Protein AF-A0ABC9Z2P6-F1 (afdb_monomer_lite)

Secondary structure (DSSP, 8-state):
--EEEEETTEEEEE-SS-------TTPPP-----S---------EE-TT-PEEP---------PPPP-----PPPP-EE------EEETTEEEEEEEEETTEEE-S-SEEEE-TTS-EEEEEEETTEEEEEEEEE----TTTTSS----SEEEEEEEEEEESS-B-S-EEEEEEES--TT-EEEE--BTTEEEEEEE-SSEEEEEEEE-HHHHHHHHHHTSSS-GGGGGTS-SSTT----S-EEEEETTTEEEEE-PPBPTT-EEEEEEEEEEEESS-SS-TT--HHHHHH---HHHHHHHHS--TT------

Sequence (313 aa):
MPFVFETFDRVVVVTDRFTAVGVQRGAICTVIDRHSSCELELDYSDDETGATIVTFSAAPDELGHVNPDMAHAGESGELSSRPADIVTPVGTVVLSTRLGMEVVAGSTSARTMPSGAVLHHWDHPSATVDVVTGQVRNNLYINREPLTVTALWAAIWQIRARSRVPELELRAELTDIPTDAHRSPDCGEHLEALTIDTTTTILSMGGPDLELLSAQAETGRHLPLRWAQHLPRSWADNATQYSVTSCYPAQLTWRLPDLEPGEAIELCVAIAWRPQPAPQDPNNIDAWLAVDLPIGDALEQLLPSAGSAPHRA

Organism: NCBI:txid37332

Foldseek 3Di:
DWDWDDDPPDIWTQDPDPWTPDDAPPDDDDDDDDDDPDDWDFDFDQDPVRGTTTDTDDDDDDDDDDDPDDDPQDDKDWDPWAFPWDQDPFAIWGKWKDQDPDIDGIAPTWMQDSLRWIWGWHDDPFKIKIKIKDWAFAPPPVVPDDLLWPTKMKIKIKMATQAKGAFIKIKIFGPPGDPQWDKDFDDDVQKTKIWIDHQWKIKMKIWGFLLVVLVVLCVCPAFPVVQVVQGDNDPVCVDHPWGFDADPPGMTMTGGGMDHRGTIHMIMMMMIMHTPPDPPDNPRCSNVVRRPHDPVSVCCSRPPDPPPDDPDD

pLDDT: mean 75.64, std 24.85, range [27.05, 98.38]

Structure (mmCIF, N/CA/C/O backbone):
data_AF-A0ABC9Z2P6-F1
#
_entry.id   AF-A0ABC9Z2P6-F1
#
loop_
_atom_site.group_PDB
_atom_site.id
_atom_site.type_symbol
_atom_site.label_atom_id
_atom_site.label_alt_id
_atom_site.label_comp_id
_atom_site.label_asym_id
_atom_site.label_entity_id
_atom_site.label_seq_id
_atom_site.pdbx_PDB_ins_code
_atom_site.Cartn_x
_atom_site.Cartn_y
_atom_site.Cartn_z
_atom_site.occupancy
_atom_site.B_iso_or_equiv
_atom_site.auth_seq_id
_atom_site.auth_comp_id
_atom_site.auth_asym_id
_atom_site.auth_atom_id
_atom_site.pdbx_PDB_model_num
ATOM 1 N N . MET A 1 1 ? -22.530 28.008 -1.826 1.00 32.78 1 MET A N 1
ATOM 2 C CA . MET A 1 1 ? -22.085 27.877 -0.403 1.00 32.78 1 MET A CA 1
ATOM 3 C C . MET A 1 1 ? -20.739 28.581 -0.341 1.00 32.78 1 MET A C 1
ATOM 5 O O . MET A 1 1 ? -19.910 28.211 -1.160 1.00 32.78 1 MET A O 1
ATOM 9 N N . PRO A 1 2 ? -20.519 29.612 0.496 1.00 32.78 2 PRO A N 1
ATOM 10 C CA . PRO A 1 2 ? -19.272 30.368 0.428 1.00 32.78 2 PRO A CA 1
ATOM 11 C C . PRO A 1 2 ? -18.088 29.492 0.843 1.00 32.78 2 PRO A C 1
ATOM 13 O O . PRO A 1 2 ? -18.162 28.775 1.842 1.00 32.78 2 PRO A O 1
ATOM 16 N N . PHE A 1 3 ? -17.012 29.565 0.065 1.00 33.72 3 PHE A N 1
ATOM 17 C CA . PHE A 1 3 ? -15.742 28.919 0.377 1.00 33.72 3 PHE A CA 1
ATOM 18 C C . PHE A 1 3 ? -14.912 29.881 1.225 1.00 33.72 3 PHE A C 1
ATOM 20 O O . PHE A 1 3 ? -14.832 31.077 0.925 1.00 33.72 3 PHE A O 1
ATOM 27 N N . VAL A 1 4 ? -14.325 29.362 2.301 1.00 30.30 4 VAL A N 1
ATOM 28 C CA . VAL A 1 4 ? -13.438 30.120 3.184 1.00 30.30 4 VAL A CA 1
ATOM 29 C C . VAL A 1 4 ? -12.034 29.570 3.009 1.00 30.30 4 VAL A C 1
ATOM 31 O O . VAL A 1 4 ? -11.820 28.371 3.173 1.00 30.30 4 VAL A O 1
ATOM 34 N N . PHE A 1 5 ? -11.095 30.452 2.680 1.00 33.47 5 PHE A N 1
ATOM 35 C CA . PHE A 1 5 ? -9.673 30.133 2.648 1.00 33.47 5 PHE A CA 1
ATOM 36 C C . PHE A 1 5 ? -8.989 30.814 3.831 1.00 33.47 5 PHE A C 1
ATOM 38 O O . PHE A 1 5 ? -9.168 32.016 4.047 1.00 33.47 5 PHE A O 1
ATOM 45 N N . GLU A 1 6 ? -8.185 30.054 4.568 1.00 29.05 6 GLU A N 1
ATOM 46 C CA . GLU A 1 6 ? -7.214 30.596 5.514 1.00 29.05 6 GLU A CA 1
ATOM 47 C C . GLU A 1 6 ? -5.826 30.520 4.883 1.00 29.05 6 GLU A C 1
ATOM 49 O O . GLU A 1 6 ? -5.370 29.460 4.459 1.00 29.05 6 GLU A O 1
ATOM 54 N N . THR A 1 7 ? -5.154 31.664 4.811 1.00 38.72 7 THR A N 1
ATOM 55 C CA . THR A 1 7 ? -3.698 31.713 4.647 1.00 38.72 7 THR A CA 1
ATOM 56 C C . THR A 1 7 ? -3.090 32.286 5.918 1.00 38.72 7 THR A C 1
ATOM 58 O O . THR A 1 7 ? -3.809 32.862 6.735 1.00 38.72 7 THR A O 1
ATOM 61 N N . PHE A 1 8 ? -1.773 32.127 6.079 1.00 33.19 8 PHE A N 1
ATOM 62 C CA . PHE A 1 8 ? -0.999 32.354 7.309 1.00 33.19 8 PHE A CA 1
ATOM 63 C C . PHE A 1 8 ? -1.130 33.729 7.996 1.00 33.19 8 PHE A C 1
ATOM 65 O O . PHE A 1 8 ? -0.483 33.919 9.014 1.00 33.19 8 PHE A O 1
ATOM 72 N N . ASP A 1 9 ? -1.980 34.650 7.524 1.00 30.69 9 ASP A N 1
ATOM 73 C CA . ASP A 1 9 ? -2.371 35.821 8.317 1.00 30.69 9 ASP A CA 1
ATOM 74 C C . ASP A 1 9 ? -3.784 36.407 8.072 1.00 30.69 9 ASP A C 1
ATOM 76 O O . ASP A 1 9 ? -4.126 37.363 8.768 1.00 30.69 9 ASP A O 1
ATOM 80 N N . ARG A 1 10 ? -4.650 35.899 7.164 1.00 35.62 10 ARG A N 1
ATOM 81 C CA . ARG A 1 10 ? -6.047 36.401 6.995 1.00 35.62 10 ARG A CA 1
ATOM 82 C C . ARG A 1 10 ? -7.038 35.410 6.358 1.00 35.62 10 ARG A C 1
ATOM 84 O O . ARG A 1 10 ? -6.657 34.508 5.616 1.00 35.62 10 ARG A O 1
ATOM 91 N N . VAL A 1 11 ? -8.329 35.678 6.609 1.00 32.00 11 VAL A N 1
ATOM 92 C CA . VAL A 1 11 ? -9.514 34.985 6.066 1.00 32.00 11 VAL A CA 1
ATOM 93 C C . VAL A 1 11 ? -9.988 35.661 4.775 1.00 32.00 11 VAL A C 1
ATOM 95 O O . VAL A 1 11 ? -10.296 36.854 4.786 1.00 32.00 11 VAL A O 1
ATOM 98 N N . VAL A 1 12 ? -10.107 34.901 3.684 1.00 38.69 12 VAL A N 1
ATOM 99 C CA . VAL A 1 12 ? -10.749 35.353 2.436 1.00 38.69 12 VAL A CA 1
ATOM 100 C C . VAL A 1 12 ? -12.077 34.621 2.264 1.00 38.69 12 VAL A C 1
ATOM 102 O O . VAL A 1 12 ? -12.130 33.392 2.322 1.00 38.69 12 VAL A O 1
ATOM 105 N N . VAL A 1 13 ? -13.154 35.381 2.046 1.00 31.16 13 VAL A N 1
ATOM 106 C CA . VAL A 1 13 ? -14.503 34.850 1.811 1.00 31.16 13 VAL A CA 1
ATOM 107 C C . VAL A 1 13 ? -14.869 35.067 0.348 1.00 31.16 13 VAL A C 1
ATOM 109 O O . VAL A 1 13 ? -14.976 36.208 -0.099 1.00 31.16 13 VAL A O 1
ATOM 112 N N . VAL A 1 14 ? -15.089 33.979 -0.389 1.00 39.06 14 VAL A N 1
ATOM 113 C CA . VAL A 1 14 ? -15.570 34.028 -1.777 1.00 39.06 14 VAL A CA 1
ATOM 114 C C . VAL A 1 14 ? -17.043 33.629 -1.797 1.00 39.06 14 VAL A C 1
ATOM 116 O O . VAL A 1 14 ? -17.428 32.599 -1.240 1.00 39.06 14 VAL A O 1
ATOM 119 N N . THR A 1 15 ? -17.883 34.458 -2.420 1.00 34.53 15 THR A N 1
ATOM 120 C CA . THR A 1 15 ? -19.317 34.173 -2.603 1.00 34.53 15 THR A CA 1
ATOM 121 C C . THR A 1 15 ? -19.618 33.818 -4.059 1.00 34.53 15 THR A C 1
ATOM 123 O O . THR A 1 15 ? -18.806 34.095 -4.935 1.00 34.53 15 THR A O 1
ATOM 126 N N . ASP A 1 16 ? -20.795 33.235 -4.320 1.00 32.09 16 ASP A N 1
ATOM 127 C CA . ASP A 1 16 ? -21.242 32.712 -5.630 1.00 32.09 16 ASP A CA 1
ATOM 128 C C . ASP A 1 16 ? -21.354 33.781 -6.757 1.00 32.09 16 ASP A C 1
ATOM 130 O O . ASP A 1 16 ? -21.855 33.509 -7.847 1.00 32.09 16 ASP A O 1
ATOM 134 N N . ARG A 1 17 ? -20.882 35.013 -6.525 1.00 35.72 17 ARG A N 1
ATOM 135 C CA . ARG A 1 17 ? -20.569 36.009 -7.556 1.00 35.72 17 ARG A CA 1
ATOM 136 C C . ARG A 1 17 ? -19.123 36.452 -7.346 1.00 35.72 17 ARG A C 1
ATOM 138 O O . ARG A 1 17 ? -18.792 36.932 -6.266 1.00 35.72 17 ARG A O 1
ATOM 145 N N . PHE A 1 18 ? -18.287 36.255 -8.366 1.00 41.28 18 PHE A N 1
ATOM 146 C CA . PHE A 1 18 ? -16.839 36.488 -8.363 1.00 41.28 18 PHE A CA 1
ATOM 147 C C . PHE A 1 18 ? -16.486 37.939 -8.022 1.00 41.28 18 PHE A C 1
ATOM 149 O O . PHE A 1 18 ? -16.289 38.788 -8.886 1.00 41.28 18 PHE A O 1
ATOM 156 N N . THR A 1 19 ? -16.433 38.250 -6.737 1.00 36.47 19 THR A N 1
ATOM 157 C CA . THR A 1 19 ? -15.948 39.530 -6.239 1.00 36.47 19 THR A CA 1
ATOM 158 C C . THR A 1 19 ? -15.158 39.236 -4.978 1.00 36.47 19 THR A C 1
ATOM 160 O O . THR A 1 19 ? -15.727 38.901 -3.940 1.00 36.47 19 THR A O 1
ATOM 163 N N . ALA A 1 20 ? -13.833 39.302 -5.083 1.00 41.34 20 ALA A N 1
ATOM 164 C CA . ALA A 1 20 ? -12.963 39.275 -3.919 1.00 41.34 20 ALA A CA 1
ATOM 165 C C . ALA A 1 20 ? -13.001 40.659 -3.258 1.00 41.34 20 ALA A C 1
ATOM 167 O O . ALA A 1 20 ? -12.842 41.675 -3.934 1.00 41.34 20 ALA A O 1
ATOM 168 N N . VAL A 1 21 ? -13.218 40.715 -1.943 1.00 34.84 21 VAL A N 1
ATOM 169 C CA . VAL A 1 21 ? -13.175 41.972 -1.183 1.00 34.84 21 VAL A CA 1
ATOM 170 C C . VAL A 1 21 ? -11.906 41.994 -0.336 1.00 34.84 21 VAL A C 1
ATOM 172 O O . VAL A 1 21 ? -11.816 41.292 0.665 1.00 34.84 21 VAL A O 1
ATOM 175 N N . GLY A 1 22 ? -10.953 42.839 -0.742 1.00 37.59 22 GLY A N 1
ATOM 176 C CA . GLY A 1 22 ? -9.828 43.309 0.073 1.00 37.59 22 GLY A CA 1
ATOM 177 C C . GLY A 1 22 ? -8.600 42.396 0.119 1.00 37.59 22 GLY A C 1
ATOM 178 O O . GLY A 1 22 ? -8.508 41.508 0.961 1.00 37.59 22 GLY A O 1
ATOM 179 N N . VAL A 1 23 ? -7.589 42.703 -0.698 1.00 40.72 23 VAL A N 1
ATOM 180 C CA . VAL A 1 23 ? -6.233 42.139 -0.581 1.00 40.72 23 VAL A CA 1
ATOM 181 C C . VAL A 1 23 ? -5.252 43.284 -0.306 1.00 40.72 23 VAL A C 1
ATOM 183 O O . VAL A 1 23 ? -5.298 44.311 -0.978 1.00 40.72 23 VAL A O 1
ATOM 186 N N . GLN A 1 24 ? -4.382 43.142 0.702 1.00 38.66 24 GLN A N 1
ATOM 187 C CA . GLN A 1 24 ? -3.296 44.102 0.944 1.00 38.66 24 GLN A CA 1
ATOM 188 C C . GLN A 1 24 ? -2.081 43.783 0.063 1.00 38.66 24 GLN A C 1
ATOM 190 O O . GLN A 1 24 ? -1.778 42.623 -0.219 1.00 38.66 24 GLN A O 1
ATOM 195 N N . ARG A 1 25 ? -1.373 44.840 -0.345 1.00 35.19 25 ARG A N 1
ATOM 196 C CA . ARG A 1 25 ? -0.189 44.796 -1.212 1.00 35.19 25 ARG A CA 1
ATOM 197 C C . ARG A 1 25 ? 0.850 43.789 -0.687 1.00 35.19 25 ARG A C 1
ATOM 199 O O . ARG A 1 25 ? 1.326 43.939 0.434 1.00 35.19 25 ARG A O 1
ATOM 206 N N . GLY A 1 26 ? 1.210 42.799 -1.508 1.00 35.34 26 GLY A N 1
ATOM 207 C CA . GLY A 1 26 ? 2.236 41.789 -1.198 1.00 35.34 26 GLY A CA 1
ATOM 208 C C . GLY A 1 26 ? 1.721 40.372 -0.918 1.00 35.34 26 GLY A C 1
ATOM 209 O O . GLY A 1 26 ? 2.537 39.480 -0.708 1.00 35.34 26 GLY A O 1
ATOM 210 N N . ALA A 1 27 ? 0.407 40.135 -0.937 1.00 39.56 27 ALA A N 1
ATOM 211 C CA . ALA A 1 27 ? -0.133 38.781 -0.830 1.00 39.56 27 ALA A CA 1
ATOM 212 C C . ALA A 1 27 ? 0.033 38.003 -2.148 1.00 39.56 27 ALA A C 1
ATOM 214 O O . ALA A 1 27 ? -0.322 38.493 -3.221 1.00 39.56 27 ALA A O 1
ATOM 215 N N . ILE A 1 28 ? 0.539 36.774 -2.052 1.00 35.69 28 ILE A N 1
ATOM 216 C CA . ILE A 1 28 ? 0.563 35.804 -3.149 1.00 35.69 28 ILE A CA 1
ATOM 217 C C . ILE A 1 28 ? -0.724 34.982 -3.038 1.00 35.69 28 ILE A C 1
ATOM 219 O O . ILE A 1 28 ? -0.938 34.312 -2.030 1.00 35.69 28 ILE A O 1
ATOM 223 N N . CYS A 1 29 ? -1.592 35.050 -4.046 1.00 34.94 29 CYS A N 1
ATOM 224 C CA . CYS A 1 29 ? -2.752 34.167 -4.159 1.00 34.94 29 CYS A CA 1
ATOM 225 C C . CYS A 1 29 ? -2.459 33.087 -5.196 1.00 34.94 29 CYS A C 1
ATOM 227 O O . CYS A 1 29 ? -2.193 33.399 -6.355 1.00 34.94 29 CYS A O 1
ATOM 229 N N . THR A 1 30 ? -2.556 31.826 -4.786 1.00 32.09 30 THR A N 1
ATOM 230 C CA . THR A 1 30 ? -2.541 30.681 -5.697 1.00 32.09 30 THR A CA 1
ATOM 231 C C . THR A 1 30 ? -3.982 30.245 -5.914 1.00 32.09 30 THR A C 1
ATOM 233 O O . THR A 1 30 ? -4.642 29.799 -4.977 1.00 32.09 30 THR A O 1
ATOM 236 N N . VAL A 1 31 ? -4.485 30.396 -7.137 1.00 34.91 31 VAL A N 1
ATOM 237 C CA . VAL A 1 31 ? -5.795 29.871 -7.536 1.00 34.91 31 VAL A CA 1
ATOM 238 C C . VAL A 1 31 ? -5.559 28.524 -8.204 1.00 34.91 31 VAL A C 1
ATOM 240 O O . VAL A 1 31 ? -4.829 28.445 -9.187 1.00 34.91 31 VAL A O 1
ATOM 243 N N . ILE A 1 32 ? -6.153 27.465 -7.659 1.00 31.27 32 ILE A N 1
ATOM 244 C CA . ILE A 1 32 ? -6.139 26.135 -8.269 1.00 31.27 32 ILE A CA 1
ATOM 245 C C . ILE A 1 32 ? -7.556 25.881 -8.775 1.00 31.27 32 ILE A C 1
ATOM 247 O O . ILE A 1 32 ? -8.440 25.555 -7.984 1.00 31.27 32 ILE A O 1
ATOM 251 N N . ASP A 1 33 ? -7.777 26.061 -10.076 1.00 34.12 33 ASP A N 1
ATOM 252 C CA . ASP A 1 33 ? -8.980 25.559 -10.741 1.00 34.12 33 ASP A CA 1
ATOM 253 C C . ASP A 1 33 ? -8.673 24.180 -11.340 1.00 34.12 33 ASP A C 1
ATOM 255 O O . ASP A 1 33 ? -7.627 23.975 -11.958 1.00 34.12 33 ASP A O 1
ATOM 259 N N . ARG A 1 34 ? -9.567 23.215 -11.106 1.00 36.34 34 ARG A N 1
ATOM 260 C CA . ARG A 1 34 ? -9.424 21.824 -11.554 1.00 36.34 34 ARG A CA 1
ATOM 261 C C . ARG A 1 34 ? -10.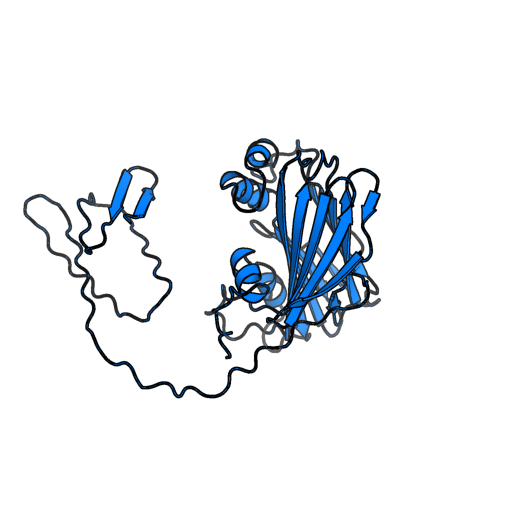199 21.504 -12.830 1.00 36.34 34 ARG A C 1
ATOM 263 O O . ARG A 1 34 ? -10.018 20.404 -13.341 1.00 36.34 34 ARG A O 1
ATOM 270 N N . HIS A 1 35 ? -11.010 22.406 -13.387 1.00 36.12 35 HIS A N 1
ATOM 271 C CA . HIS A 1 35 ? -11.795 22.076 -14.582 1.00 36.12 35 HIS A CA 1
ATOM 272 C C . HIS A 1 35 ? -12.066 23.274 -15.494 1.00 36.12 35 HIS A C 1
ATOM 274 O O . HIS A 1 35 ? -13.156 23.830 -15.469 1.00 36.12 35 HIS A O 1
ATOM 280 N N . SER A 1 36 ? -11.101 23.618 -16.351 1.00 34.34 36 SER A N 1
ATOM 281 C CA . SER A 1 36 ? -11.269 24.061 -17.753 1.00 34.34 36 SER A CA 1
ATOM 282 C C . SER A 1 36 ? -10.068 24.901 -18.196 1.00 34.34 36 SER A C 1
ATOM 284 O O . SER A 1 36 ? -9.481 25.651 -17.422 1.00 34.34 36 SER A O 1
ATOM 286 N N . SER A 1 37 ? -9.670 24.752 -19.458 1.00 33.16 37 SER A N 1
ATOM 287 C CA . SER A 1 37 ? -8.690 25.621 -20.104 1.00 33.16 37 SER A CA 1
ATOM 288 C C . SER A 1 37 ? -9.333 26.981 -20.389 1.00 33.16 37 SER A C 1
ATOM 290 O O . SER A 1 37 ? -9.824 27.217 -21.492 1.00 33.16 37 SER A O 1
ATOM 292 N N . CYS A 1 38 ? -9.374 27.857 -19.392 1.00 31.97 38 CYS A N 1
ATOM 293 C CA . CYS A 1 38 ? -9.664 29.271 -19.596 1.00 31.97 38 CYS A CA 1
ATOM 294 C C . CYS A 1 38 ? -8.343 30.047 -19.619 1.00 31.97 38 CYS A C 1
ATOM 296 O O . CYS A 1 38 ? -7.544 29.943 -18.688 1.00 31.97 38 CYS A O 1
ATOM 298 N N . GLU A 1 39 ? -8.110 30.830 -20.674 1.00 31.72 39 GLU A N 1
ATOM 299 C CA . GLU A 1 39 ? -7.083 31.870 -20.631 1.00 31.72 39 GLU A CA 1
ATOM 300 C C . GLU A 1 39 ? -7.530 32.941 -19.635 1.00 31.72 39 GLU A C 1
ATOM 302 O O . GLU A 1 39 ? -8.639 33.472 -19.715 1.00 31.72 39 GLU A O 1
ATOM 307 N N . LEU A 1 40 ? -6.675 33.202 -18.650 1.00 34.12 40 LEU A N 1
ATOM 308 C CA . LEU A 1 40 ? -6.940 34.141 -17.574 1.00 34.12 40 LEU A CA 1
ATOM 309 C C . LEU A 1 40 ? -6.225 35.453 -17.898 1.00 34.12 40 LEU A C 1
ATOM 311 O O . LEU A 1 40 ? -4.996 35.509 -17.879 1.00 34.12 40 LEU A O 1
ATOM 315 N N . GLU A 1 41 ? -6.981 36.508 -18.190 1.00 33.19 41 GLU A N 1
ATOM 316 C CA . GLU A 1 41 ? -6.425 37.851 -18.355 1.00 33.19 41 GLU A CA 1
ATOM 317 C C . GLU A 1 41 ? -6.531 38.593 -17.016 1.00 33.19 41 GLU A C 1
ATOM 319 O O . GLU A 1 41 ? -7.616 38.750 -16.454 1.00 33.19 41 GLU A O 1
ATOM 324 N N . LEU A 1 42 ? -5.383 38.979 -16.455 1.00 39.31 42 LEU A N 1
ATOM 325 C CA . LEU A 1 42 ? -5.300 39.731 -15.204 1.00 39.31 42 LEU A CA 1
ATOM 326 C C . LEU A 1 42 ? -5.181 41.214 -15.535 1.00 39.31 42 LEU A C 1
ATOM 328 O O . LEU A 1 42 ? -4.130 41.656 -15.999 1.00 39.31 42 LEU A O 1
ATOM 332 N N . ASP A 1 43 ? -6.238 41.973 -15.260 1.00 39.84 43 ASP A N 1
ATOM 333 C CA . ASP A 1 43 ? -6.222 43.424 -15.413 1.00 39.84 43 ASP A CA 1
ATOM 334 C C . ASP A 1 43 ? -6.020 44.093 -14.046 1.00 39.84 43 ASP A C 1
ATOM 336 O O . ASP A 1 43 ? -6.707 43.779 -13.069 1.00 39.84 43 ASP A O 1
ATOM 340 N N . TYR A 1 44 ? -5.039 44.991 -13.960 1.00 44.41 44 TYR A N 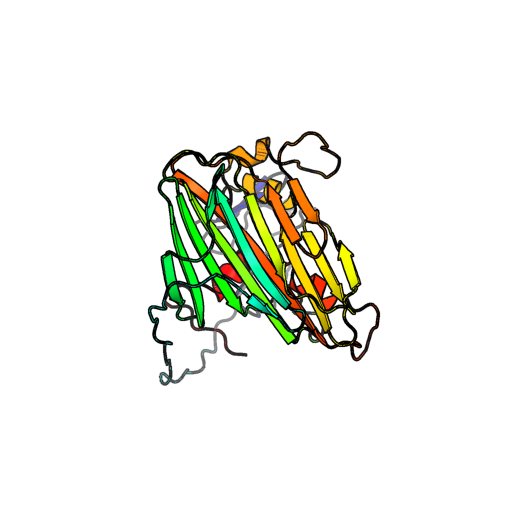1
ATOM 341 C CA . TYR A 1 44 ? -4.686 45.691 -12.726 1.00 44.41 44 TYR A CA 1
ATOM 342 C C . TYR A 1 44 ? -5.178 47.134 -12.814 1.00 44.41 44 TYR A C 1
ATOM 344 O O . TYR A 1 44 ? -4.645 47.921 -13.595 1.00 44.41 44 TYR A O 1
ATOM 352 N N . SER A 1 45 ? -6.144 47.518 -11.975 1.00 43.94 45 SER A N 1
ATOM 353 C CA . SER A 1 45 ? -6.482 48.932 -11.777 1.00 43.94 45 SER A CA 1
ATOM 354 C C . SER A 1 45 ? -6.198 49.347 -10.337 1.00 43.94 45 SER A C 1
ATOM 356 O O . SER A 1 45 ? -6.801 48.803 -9.408 1.00 43.94 45 SER A O 1
ATOM 358 N N . ASP A 1 46 ? -5.302 50.314 -10.155 1.00 43.78 46 ASP A N 1
ATOM 359 C CA . ASP A 1 46 ? -5.091 50.970 -8.866 1.00 43.78 46 ASP A CA 1
ATOM 360 C C . ASP A 1 46 ? -6.234 51.964 -8.623 1.00 43.78 46 ASP A C 1
ATOM 362 O O . ASP A 1 46 ? -6.419 52.903 -9.401 1.00 43.78 46 ASP A O 1
ATOM 366 N N . ASP A 1 47 ? -6.996 51.777 -7.544 1.00 49.44 47 ASP A N 1
ATOM 367 C CA . ASP A 1 47 ? -7.865 52.834 -7.030 1.00 49.44 47 ASP A CA 1
ATOM 368 C C . ASP A 1 47 ? -7.127 53.699 -5.991 1.00 49.44 47 ASP A C 1
ATOM 370 O O . ASP A 1 47 ? -6.125 53.293 -5.393 1.00 49.44 47 ASP A O 1
ATOM 374 N N . GLU A 1 48 ? -7.617 54.921 -5.759 1.00 44.56 48 GLU A N 1
ATOM 375 C CA . GLU A 1 48 ? -7.006 55.872 -4.815 1.00 44.56 48 GLU A CA 1
ATOM 376 C C . GLU A 1 48 ? -7.046 55.400 -3.344 1.00 44.56 48 GLU A C 1
ATOM 378 O O . GLU A 1 48 ? -6.487 56.062 -2.467 1.00 44.56 48 GLU A O 1
ATOM 383 N N . THR A 1 49 ? -7.672 54.254 -3.047 1.00 46.84 49 THR A N 1
ATOM 384 C CA . THR A 1 49 ? -7.709 53.653 -1.705 1.00 46.84 49 THR A CA 1
ATOM 385 C C . THR A 1 49 ? -6.619 52.600 -1.484 1.00 46.84 49 THR A C 1
ATOM 387 O O . THR A 1 49 ? -6.423 52.148 -0.354 1.00 46.84 49 THR A O 1
ATOM 390 N N . GLY A 1 50 ? -5.852 52.257 -2.527 1.00 42.62 50 GLY A N 1
ATOM 391 C CA . GLY A 1 50 ? -4.769 51.274 -2.462 1.00 42.62 50 GLY A CA 1
ATOM 392 C C . GLY A 1 50 ? -5.257 49.825 -2.421 1.00 42.62 50 GLY A C 1
ATOM 393 O O . GLY A 1 50 ? -4.493 48.939 -2.027 1.00 42.62 50 GLY A O 1
ATOM 394 N N . ALA A 1 51 ? -6.514 49.579 -2.801 1.00 38.69 51 ALA A N 1
ATOM 395 C CA . ALA A 1 51 ? -7.067 48.244 -2.960 1.00 38.69 51 ALA A CA 1
ATOM 396 C C . ALA A 1 51 ? -6.883 47.783 -4.412 1.00 38.69 51 ALA A C 1
ATOM 398 O O . ALA A 1 51 ? -7.353 48.426 -5.347 1.00 38.69 51 ALA A O 1
ATOM 399 N N . THR A 1 52 ? -6.212 46.649 -4.613 1.00 38.41 52 THR A N 1
ATOM 400 C CA . THR A 1 52 ? -6.162 46.007 -5.931 1.00 38.41 52 THR A CA 1
ATOM 401 C C . THR A 1 52 ? -7.438 45.196 -6.126 1.00 38.41 52 THR A C 1
ATOM 403 O O . THR A 1 52 ? -7.691 44.244 -5.384 1.00 38.41 52 THR A O 1
ATOM 406 N N . ILE A 1 53 ? -8.244 45.574 -7.117 1.00 41.50 53 ILE A N 1
ATOM 407 C CA . ILE A 1 53 ? -9.439 44.827 -7.514 1.00 41.50 53 ILE A CA 1
ATOM 408 C C . ILE A 1 53 ? -9.042 43.883 -8.646 1.00 41.50 53 ILE A C 1
ATOM 410 O O . ILE A 1 53 ? -8.615 44.330 -9.705 1.00 41.50 53 ILE A O 1
ATOM 414 N N . VAL A 1 54 ? -9.192 42.579 -8.420 1.00 39.50 54 VAL A N 1
ATOM 415 C CA . VAL A 1 54 ? -9.025 41.558 -9.460 1.00 39.50 54 VAL A CA 1
ATOM 416 C C . VAL A 1 54 ? -10.413 41.140 -9.924 1.00 39.50 54 VAL A C 1
ATOM 418 O O . VAL A 1 54 ? -11.226 40.687 -9.115 1.00 39.50 54 VAL A O 1
ATOM 421 N N . THR A 1 55 ? -10.690 41.308 -11.216 1.00 37.84 55 THR A N 1
ATOM 422 C CA . THR A 1 55 ? -11.978 40.945 -11.820 1.00 37.84 55 THR A CA 1
ATOM 423 C C . THR A 1 55 ? -11.771 39.777 -12.774 1.00 37.84 55 THR A C 1
ATOM 425 O O . THR A 1 55 ? -10.853 39.808 -13.585 1.00 37.84 55 THR A O 1
ATOM 428 N N . PHE A 1 56 ? -12.626 38.759 -12.693 1.00 40.22 56 PHE A N 1
ATOM 429 C CA . PHE A 1 56 ? -12.602 37.613 -13.604 1.00 40.22 56 PHE A CA 1
ATOM 430 C C . PHE A 1 56 ? -13.789 37.711 -14.564 1.00 40.22 56 PHE A C 1
ATOM 432 O O . PHE A 1 56 ? -14.912 37.977 -14.127 1.00 40.22 56 PHE A O 1
ATOM 439 N N . SER A 1 57 ? -13.566 37.475 -15.857 1.00 32.44 57 SER A N 1
ATOM 440 C CA . SER A 1 57 ? -14.644 37.341 -16.841 1.00 32.44 57 SER A CA 1
ATOM 441 C C . SER A 1 57 ? -14.444 36.066 -17.656 1.00 32.44 57 SER A C 1
ATOM 443 O O . SER A 1 57 ? -13.329 35.786 -18.086 1.00 32.44 57 SER A O 1
ATOM 445 N N . ALA A 1 58 ? -15.515 35.298 -17.850 1.00 35.59 58 ALA A N 1
ATOM 446 C CA . ALA A 1 58 ? -15.535 34.127 -18.720 1.00 35.59 58 ALA A CA 1
ATOM 447 C C . ALA A 1 58 ? -16.484 34.396 -19.895 1.00 35.59 58 ALA A C 1
ATOM 449 O O . ALA A 1 58 ? -17.598 34.889 -19.691 1.00 35.59 58 ALA A O 1
ATOM 450 N N . ALA A 1 59 ? -16.050 34.078 -21.115 1.00 33.03 59 ALA A N 1
ATOM 451 C CA . ALA A 1 59 ? -16.894 34.131 -22.306 1.00 33.03 59 ALA A CA 1
ATOM 452 C C . ALA A 1 59 ? -17.729 32.837 -22.426 1.00 33.03 59 ALA A C 1
ATOM 454 O O . ALA A 1 59 ? -17.187 31.758 -22.180 1.00 33.03 59 ALA A O 1
ATOM 455 N N . PRO A 1 60 ? -19.025 32.906 -22.785 1.00 37.69 60 PRO A N 1
ATOM 456 C CA . PRO A 1 60 ? -19.827 31.715 -23.043 1.00 37.69 60 PRO A CA 1
ATOM 457 C C . PRO A 1 60 ? -19.731 31.254 -24.513 1.00 37.69 60 PRO A C 1
ATOM 459 O O . PRO A 1 60 ? -19.605 32.087 -25.408 1.00 37.69 60 PRO A O 1
ATOM 462 N N . ASP A 1 61 ? -19.899 29.937 -24.702 1.00 37.50 61 ASP A N 1
ATOM 463 C CA . ASP A 1 61 ? -20.048 29.136 -25.944 1.00 37.50 61 ASP A CA 1
ATOM 464 C C . ASP A 1 61 ? -18.730 28.537 -26.496 1.00 37.50 61 ASP A C 1
ATOM 466 O O . ASP A 1 61 ? -17.713 29.209 -26.561 1.00 37.50 61 ASP A O 1
ATOM 470 N N . GLU A 1 62 ? -18.614 27.241 -26.835 1.00 31.52 62 GLU A N 1
ATOM 471 C CA . GLU A 1 62 ? -19.512 26.391 -27.634 1.00 31.52 62 GLU A CA 1
ATOM 472 C C . GLU A 1 62 ? -19.602 24.933 -27.106 1.00 31.52 62 GLU A C 1
ATOM 474 O O . GLU A 1 62 ? -18.598 24.233 -26.967 1.00 31.52 62 GLU A O 1
ATOM 479 N N . LEU A 1 63 ? -20.819 24.424 -26.868 1.00 32.03 63 LEU A N 1
ATOM 480 C CA . LEU A 1 63 ? -21.076 23.003 -26.578 1.00 32.03 63 LEU A CA 1
ATOM 481 C C . LEU A 1 63 ? -21.394 22.244 -27.874 1.00 32.03 63 LEU A C 1
ATOM 483 O O . LEU A 1 63 ? -22.500 22.330 -28.410 1.00 32.03 63 LEU A O 1
ATOM 487 N N . GLY A 1 64 ? -20.430 21.461 -28.360 1.00 29.67 64 GLY A N 1
ATOM 488 C CA . GLY A 1 64 ? -20.651 20.458 -29.401 1.00 29.67 64 GLY A CA 1
ATOM 489 C C . GLY A 1 64 ? -21.464 19.267 -28.878 1.00 29.67 64 GLY A C 1
ATOM 490 O O . GLY A 1 64 ? -21.189 18.727 -27.809 1.00 29.67 64 GLY A O 1
ATOM 491 N N . HIS A 1 65 ? -22.474 18.850 -29.644 1.00 29.94 65 HIS A N 1
ATOM 492 C CA . HIS A 1 65 ? -23.318 17.685 -29.370 1.00 29.94 65 HIS A CA 1
ATOM 493 C C . HIS A 1 65 ? -22.503 16.390 -29.194 1.00 29.94 65 HIS A C 1
ATOM 495 O O . HIS A 1 65 ? -21.819 15.956 -30.121 1.00 29.94 65 HIS A O 1
ATOM 501 N N . VAL A 1 66 ? -22.652 15.724 -28.043 1.00 30.02 66 VAL A N 1
ATOM 502 C CA . VAL A 1 66 ? -22.131 14.367 -27.808 1.00 30.02 66 VAL A CA 1
ATOM 503 C C . VAL A 1 66 ? -23.253 13.346 -27.999 1.00 30.02 66 VAL A C 1
ATOM 505 O O . VAL A 1 66 ? -24.345 13.472 -27.447 1.00 30.02 66 VAL A O 1
ATOM 508 N N . ASN A 1 67 ? -22.965 12.350 -28.832 1.00 27.05 67 ASN A N 1
ATOM 509 C CA . ASN A 1 67 ? -23.844 11.257 -29.235 1.00 27.05 67 ASN A CA 1
ATOM 510 C C . ASN A 1 67 ? -24.033 10.245 -28.078 1.00 27.05 67 ASN A C 1
ATOM 512 O O . ASN A 1 67 ? -23.026 9.774 -27.544 1.00 27.05 67 ASN A O 1
ATOM 516 N N . PRO A 1 68 ? -25.266 9.886 -27.672 1.00 28.55 68 PRO A N 1
ATOM 517 C CA . PRO A 1 68 ? -25.511 8.966 -26.569 1.00 28.55 68 PRO A CA 1
ATOM 518 C C . PRO A 1 68 ? -25.598 7.530 -27.091 1.00 28.55 68 PRO A C 1
ATOM 520 O O . PRO A 1 68 ? -26.687 6.990 -27.237 1.00 28.55 68 PRO A O 1
ATOM 523 N N . ASP A 1 69 ? -24.466 6.899 -27.382 1.00 30.28 69 ASP A N 1
ATOM 524 C CA . ASP A 1 69 ? -24.449 5.441 -27.492 1.00 30.28 69 ASP A CA 1
ATOM 525 C C . ASP A 1 69 ? -23.062 4.882 -27.171 1.00 30.28 69 ASP A C 1
ATOM 527 O O . ASP A 1 69 ? -22.053 5.350 -27.695 1.00 30.28 69 ASP A O 1
ATOM 531 N N . MET A 1 70 ? -23.055 3.842 -26.330 1.00 34.81 70 MET A N 1
ATOM 532 C CA . MET A 1 70 ? -21.916 3.061 -25.815 1.00 34.81 70 MET A CA 1
ATOM 533 C C . MET A 1 70 ? -21.313 3.479 -24.460 1.00 34.81 70 MET A C 1
ATOM 535 O O . MET A 1 70 ? -20.166 3.909 -24.359 1.00 34.81 70 MET A O 1
ATOM 539 N N . ALA A 1 71 ? -22.045 3.168 -23.386 1.00 33.06 71 ALA A N 1
ATOM 540 C CA . ALA A 1 71 ? -21.465 2.827 -22.087 1.00 33.06 71 ALA A CA 1
ATOM 541 C C . ALA A 1 71 ? -21.708 1.332 -21.811 1.00 33.06 71 ALA A C 1
ATOM 543 O O . ALA A 1 71 ? -22.792 0.938 -21.389 1.00 33.06 71 ALA A O 1
ATOM 544 N N . HIS A 1 72 ? -20.706 0.482 -22.047 1.00 37.44 72 HIS A N 1
ATOM 545 C CA . HIS A 1 72 ? -20.682 -0.846 -21.433 1.00 37.44 72 HIS A CA 1
ATOM 546 C C . HIS A 1 72 ? -20.093 -0.691 -20.031 1.00 37.44 72 HIS A C 1
ATOM 548 O O . HIS A 1 72 ? -18.876 -0.644 -19.864 1.00 37.44 72 HIS A O 1
ATOM 554 N N . ALA A 1 73 ? -20.964 -0.551 -19.031 1.00 45.44 73 ALA A N 1
ATOM 555 C CA . ALA A 1 73 ? -20.581 -0.711 -17.636 1.00 45.44 73 ALA A CA 1
ATOM 556 C C . ALA A 1 73 ? -20.067 -2.147 -17.446 1.00 45.44 73 ALA A C 1
ATOM 558 O O . ALA A 1 73 ? -20.777 -3.099 -17.769 1.00 45.44 73 ALA A O 1
ATOM 559 N N . GLY A 1 74 ? -18.825 -2.303 -16.982 1.00 50.25 74 GLY A N 1
ATOM 560 C CA . GLY A 1 74 ? -18.289 -3.615 -16.629 1.00 50.25 74 GLY A CA 1
ATOM 561 C C . GLY A 1 74 ? -19.125 -4.226 -15.506 1.00 50.25 74 GLY A C 1
ATOM 562 O O . GLY A 1 74 ? -19.384 -3.564 -14.501 1.00 50.25 74 GLY A O 1
ATOM 563 N N . GLU A 1 75 ? -19.586 -5.462 -15.693 1.00 55.97 75 GLU A N 1
ATOM 564 C CA . GLU A 1 75 ? -20.342 -6.187 -14.673 1.00 55.97 75 GLU A CA 1
ATOM 565 C C . GLU A 1 75 ? -19.449 -6.472 -13.457 1.00 55.97 75 GLU A C 1
ATOM 567 O O . GLU A 1 75 ? -18.386 -7.085 -13.573 1.00 55.97 75 GLU A O 1
ATOM 572 N N . SER A 1 76 ? -19.885 -6.034 -12.275 1.00 67.38 76 SER A N 1
ATOM 573 C CA . SER A 1 76 ? -19.292 -6.453 -11.005 1.00 67.38 76 SER A CA 1
ATOM 574 C C . SER A 1 76 ? -19.602 -7.934 -10.766 1.00 67.38 76 SER A C 1
ATOM 576 O O . SER A 1 76 ? -20.763 -8.336 -10.823 1.00 67.38 76 SER A O 1
ATOM 578 N N . GLY A 1 77 ? -18.581 -8.738 -10.467 1.00 73.88 77 GLY A N 1
ATOM 579 C CA . GLY A 1 77 ? -18.719 -10.174 -10.205 1.00 73.88 77 GLY A CA 1
ATOM 580 C C . GLY A 1 77 ? -18.104 -10.582 -8.868 1.00 73.88 77 GLY A C 1
ATOM 581 O O . GLY A 1 77 ? -17.081 -10.027 -8.457 1.00 73.88 77 GLY A O 1
ATOM 582 N N . GLU A 1 78 ? -18.724 -11.550 -8.190 1.00 82.69 78 GLU A N 1
ATOM 583 C CA . GLU A 1 78 ? -18.131 -12.212 -7.025 1.00 82.69 78 GLU A CA 1
ATOM 584 C C . GLU A 1 78 ? -16.986 -13.133 -7.459 1.00 82.69 78 GLU A C 1
ATOM 586 O O . GLU A 1 78 ? -17.079 -13.857 -8.453 1.00 82.69 78 GLU A O 1
ATOM 591 N N . LEU A 1 79 ? -15.900 -13.111 -6.694 1.00 79.50 79 LEU A N 1
ATOM 592 C CA . LEU A 1 79 ? -14.744 -13.979 -6.862 1.00 79.50 79 LEU A CA 1
ATOM 593 C C . LEU A 1 79 ? -14.629 -14.900 -5.647 1.00 79.50 79 LEU A C 1
ATOM 595 O O . LEU A 1 79 ? -14.986 -14.535 -4.526 1.00 79.50 79 LEU A O 1
ATOM 599 N N . SER A 1 80 ? -14.065 -16.090 -5.855 1.00 76.56 80 SER A N 1
ATOM 600 C CA . SER A 1 80 ? -13.628 -16.927 -4.740 1.00 76.56 80 SER A CA 1
ATOM 601 C C . SER A 1 80 ? -12.604 -16.176 -3.883 1.00 76.56 80 SER A C 1
ATOM 603 O O . SER A 1 80 ? -11.780 -15.431 -4.420 1.00 76.56 80 SER A O 1
ATOM 605 N N . SER A 1 81 ? -12.622 -16.426 -2.571 1.00 78.44 81 SER A N 1
ATOM 606 C CA . SER A 1 81 ? -11.606 -15.962 -1.617 1.00 78.44 81 SER A CA 1
ATOM 607 C C . SER A 1 81 ? -10.196 -16.134 -2.182 1.00 78.44 81 SER A C 1
ATOM 609 O O . SER A 1 81 ? -9.829 -17.241 -2.591 1.00 78.44 81 SER A O 1
ATOM 611 N N . ARG A 1 82 ? -9.406 -15.056 -2.205 1.00 80.00 82 ARG A N 1
ATOM 612 C CA . ARG A 1 82 ? -8.016 -15.090 -2.671 1.00 80.00 82 ARG A CA 1
ATOM 613 C C . ARG A 1 82 ? -7.167 -14.011 -1.991 1.00 80.00 82 ARG A C 1
ATOM 615 O O . ARG A 1 82 ? -7.715 -12.989 -1.570 1.00 80.00 82 ARG A O 1
ATOM 622 N N . PRO A 1 83 ? -5.843 -14.203 -1.891 1.00 83.38 83 PRO A N 1
ATOM 623 C CA . PRO A 1 83 ? -4.929 -13.143 -1.473 1.00 83.38 83 PRO A CA 1
ATOM 624 C C . PRO A 1 83 ? -5.052 -11.885 -2.349 1.00 83.38 83 PRO A C 1
ATOM 626 O O . PRO A 1 83 ? -5.444 -11.973 -3.517 1.00 83.38 83 PRO A O 1
ATOM 629 N N . ALA A 1 84 ? -4.718 -10.723 -1.786 1.00 88.75 84 ALA A N 1
ATOM 630 C CA . ALA A 1 84 ? -4.667 -9.444 -2.502 1.00 88.75 84 ALA A CA 1
ATOM 631 C C . ALA A 1 84 ? -3.304 -9.231 -3.178 1.00 88.75 84 ALA A C 1
ATOM 633 O O . ALA A 1 84 ? -2.684 -8.182 -3.036 1.00 88.75 84 ALA A O 1
ATOM 634 N N . ASP A 1 85 ? -2.827 -10.253 -3.880 1.00 93.50 85 ASP A N 1
ATOM 635 C CA . ASP A 1 85 ? -1.485 -10.261 -4.451 1.00 93.50 85 ASP A CA 1
ATOM 636 C C . ASP A 1 85 ? -1.433 -9.484 -5.772 1.00 93.50 85 ASP A C 1
ATOM 638 O O . ASP A 1 85 ? -2.346 -9.571 -6.602 1.00 93.50 85 ASP A O 1
ATOM 642 N N . ILE A 1 86 ? -0.329 -8.770 -6.000 1.00 96.00 86 ILE A N 1
ATOM 643 C CA . ILE A 1 86 ? -0.049 -8.065 -7.256 1.00 96.00 86 ILE A CA 1
ATOM 644 C C . ILE A 1 86 ? 1.131 -8.750 -7.940 1.00 96.00 86 ILE A C 1
ATOM 646 O O . ILE A 1 86 ? 2.264 -8.705 -7.462 1.00 96.00 86 ILE A O 1
ATOM 650 N N . VAL A 1 87 ? 0.868 -9.387 -9.079 1.00 97.00 87 VAL A N 1
ATOM 651 C CA . VAL A 1 87 ? 1.903 -10.056 -9.877 1.00 97.00 87 VAL A CA 1
ATOM 652 C C . VAL A 1 87 ? 2.661 -9.022 -10.706 1.00 97.00 87 VAL A C 1
ATOM 654 O O . VAL A 1 87 ? 2.059 -8.244 -11.448 1.00 97.00 87 VAL A O 1
ATOM 657 N N . THR A 1 88 ? 3.987 -9.044 -10.609 1.00 97.25 88 THR A N 1
ATOM 658 C CA . THR A 1 88 ? 4.896 -8.118 -11.294 1.00 97.25 88 THR A CA 1
ATOM 659 C C . THR A 1 88 ? 5.931 -8.899 -12.117 1.00 97.25 88 THR A C 1
ATOM 661 O O . THR A 1 88 ? 6.096 -10.105 -11.916 1.00 97.25 88 THR A O 1
ATOM 664 N N . PRO A 1 89 ? 6.685 -8.251 -13.023 1.00 96.50 89 PRO A N 1
ATOM 665 C CA . PRO A 1 89 ? 7.776 -8.918 -13.738 1.00 96.50 89 PRO A CA 1
ATOM 666 C C . PRO A 1 89 ? 8.950 -9.355 -12.844 1.00 96.50 89 PRO A C 1
ATOM 668 O O . PRO A 1 89 ? 9.781 -10.141 -13.289 1.00 96.50 89 PRO A O 1
ATOM 671 N N . VAL A 1 90 ? 9.034 -8.846 -11.609 1.00 95.69 90 VAL A N 1
ATOM 672 C CA . VAL A 1 90 ? 10.152 -9.071 -10.671 1.00 95.69 90 VAL A CA 1
ATOM 673 C C . VAL A 1 90 ? 9.730 -9.948 -9.480 1.00 95.69 90 VAL A C 1
ATOM 675 O O . VAL A 1 90 ? 10.499 -10.137 -8.545 1.00 95.69 90 VAL A O 1
ATOM 678 N N . GLY A 1 91 ? 8.514 -10.497 -9.495 1.00 96.75 91 GLY A N 1
ATOM 679 C CA . GLY A 1 91 ? 7.974 -11.302 -8.399 1.00 96.75 91 GLY A CA 1
ATOM 680 C C . GLY A 1 91 ? 6.538 -10.926 -8.051 1.00 96.75 91 GLY A C 1
ATOM 681 O O . GLY A 1 91 ? 5.875 -10.191 -8.789 1.00 96.75 91 GLY A O 1
ATOM 682 N N . THR A 1 92 ? 6.054 -11.409 -6.913 1.00 97.31 92 THR A N 1
ATOM 683 C CA . THR A 1 92 ? 4.683 -11.156 -6.450 1.00 97.31 92 THR A CA 1
ATOM 684 C C . THR A 1 92 ? 4.709 -10.254 -5.229 1.00 97.31 92 THR A C 1
ATOM 686 O O . THR A 1 92 ? 5.381 -10.566 -4.255 1.00 97.31 92 THR A O 1
ATOM 689 N N . VAL A 1 93 ? 3.981 -9.139 -5.256 1.00 97.19 93 VAL A N 1
ATOM 690 C CA . VAL A 1 93 ? 3.790 -8.314 -4.060 1.00 97.19 93 VAL A CA 1
ATOM 691 C C . VAL A 1 93 ? 2.637 -8.893 -3.252 1.00 97.19 93 VAL A C 1
ATOM 693 O O . VAL A 1 93 ? 1.487 -8.848 -3.687 1.00 97.19 93 VAL A O 1
ATOM 696 N N . VAL A 1 94 ? 2.963 -9.435 -2.083 1.00 95.81 94 VAL A N 1
ATOM 697 C CA . VAL A 1 94 ? 2.026 -9.983 -1.104 1.00 95.81 94 VAL A CA 1
ATOM 698 C C . VAL A 1 94 ? 1.681 -8.899 -0.089 1.00 95.81 94 VAL A C 1
ATOM 700 O O . VAL A 1 94 ? 2.559 -8.281 0.521 1.00 95.81 94 VAL A O 1
ATOM 703 N N . LEU A 1 95 ? 0.382 -8.679 0.100 1.00 95.44 95 LEU A N 1
ATOM 704 C CA . LEU A 1 95 ? -0.153 -7.721 1.063 1.00 95.44 95 LEU A CA 1
ATOM 705 C C . LEU A 1 95 ? -0.625 -8.457 2.315 1.00 95.44 95 LEU A C 1
ATOM 707 O O . LEU A 1 95 ? -1.371 -9.434 2.228 1.00 95.44 95 LEU A O 1
ATOM 711 N N . SER A 1 96 ? -0.226 -7.972 3.489 1.00 95.31 96 SER A N 1
ATOM 712 C CA . SER A 1 96 ? -0.694 -8.527 4.760 1.00 95.31 96 SER A CA 1
ATOM 713 C C . SER A 1 96 ? -1.011 -7.448 5.785 1.00 95.31 96 SER A C 1
ATOM 715 O O . SER A 1 96 ? -0.457 -6.345 5.769 1.00 95.31 96 SER A O 1
ATOM 717 N N . THR A 1 97 ? -1.928 -7.788 6.686 1.00 96.38 97 THR A N 1
ATOM 718 C CA . THR A 1 97 ? -2.375 -6.924 7.776 1.00 96.38 97 THR A CA 1
ATOM 719 C C . THR A 1 97 ? -2.287 -7.704 9.074 1.00 96.38 97 THR A C 1
ATOM 721 O O . THR A 1 97 ? -2.842 -8.794 9.183 1.00 96.38 97 THR A O 1
ATOM 724 N N . ARG A 1 98 ? -1.614 -7.150 10.076 1.00 96.88 98 ARG A N 1
ATOM 725 C CA . ARG A 1 98 ? -1.577 -7.696 11.430 1.00 96.88 98 ARG A CA 1
ATOM 726 C C . ARG A 1 98 ? -2.454 -6.851 12.347 1.00 96.88 98 ARG A C 1
ATOM 728 O O . ARG A 1 98 ? -2.293 -5.634 12.423 1.00 96.88 98 ARG A O 1
ATOM 735 N N . LEU A 1 99 ? -3.380 -7.516 13.031 1.00 96.00 99 LEU A N 1
ATOM 736 C CA . LEU A 1 99 ? -4.305 -6.943 14.004 1.00 96.00 99 LEU A CA 1
ATOM 737 C C . LEU A 1 99 ? -3.955 -7.526 15.383 1.00 96.00 99 LEU A C 1
ATOM 739 O O . LEU A 1 99 ? -4.420 -8.604 15.759 1.00 96.00 99 LEU A O 1
ATOM 743 N N . GLY A 1 100 ? -3.084 -6.855 16.137 1.00 93.56 100 GLY A N 1
ATOM 744 C CA . GLY A 1 100 ? -2.530 -7.395 17.379 1.00 93.56 100 GLY A CA 1
ATOM 745 C C . GLY A 1 100 ? -1.610 -8.590 17.116 1.00 93.56 100 GLY A C 1
ATOM 746 O O . GLY A 1 100 ? -0.604 -8.478 16.419 1.00 93.56 100 GLY A O 1
ATOM 747 N N . MET A 1 101 ? -1.955 -9.756 17.664 1.00 90.75 101 MET A N 1
ATOM 748 C CA . MET A 1 101 ? -1.165 -10.986 17.497 1.00 90.75 101 MET A CA 1
ATOM 749 C C . MET A 1 101 ? -1.546 -11.800 16.253 1.00 90.75 101 MET A C 1
ATOM 751 O O . MET A 1 101 ? -0.886 -12.796 15.956 1.00 90.75 101 MET A O 1
ATOM 755 N N . GLU A 1 102 ? -2.606 -11.413 15.544 1.00 93.00 102 GLU A N 1
ATOM 756 C CA . GLU A 1 102 ? -3.132 -12.162 14.406 1.00 93.00 102 GLU A CA 1
ATOM 757 C C . GLU A 1 102 ? -2.727 -11.516 13.081 1.00 93.00 102 GLU A C 1
ATOM 759 O O . GLU A 1 102 ? -2.885 -10.310 12.897 1.00 93.00 102 GLU A O 1
ATOM 764 N N . VAL A 1 103 ? -2.220 -12.326 12.149 1.00 91.50 103 VAL A N 1
ATOM 765 C CA . VAL A 1 103 ? -1.990 -11.912 10.762 1.00 91.50 103 VAL A CA 1
ATOM 766 C C . VAL A 1 103 ? -3.184 -12.347 9.931 1.00 91.50 103 VAL A C 1
ATOM 768 O O . VAL A 1 103 ? -3.462 -13.535 9.783 1.00 91.50 103 VAL A O 1
ATOM 771 N N . VAL A 1 104 ? -3.863 -11.365 9.361 1.00 86.06 104 VAL A N 1
ATOM 772 C CA . VAL A 1 104 ? -4.959 -11.548 8.427 1.00 86.06 104 VAL A CA 1
ATOM 773 C C . VAL A 1 104 ? -4.353 -11.763 7.038 1.00 86.06 104 VAL A C 1
ATOM 775 O O . VAL A 1 104 ? -3.810 -10.838 6.431 1.00 86.06 104 VAL A O 1
ATOM 778 N N . ALA A 1 105 ? -4.407 -13.006 6.555 1.00 71.94 105 ALA A N 1
ATOM 779 C CA . ALA A 1 105 ? -3.895 -13.414 5.248 1.00 71.94 105 ALA A CA 1
ATOM 780 C C . ALA A 1 105 ? -4.977 -14.170 4.457 1.00 71.94 105 ALA A C 1
ATOM 782 O O . ALA A 1 105 ? -5.546 -15.137 4.955 1.00 71.94 105 ALA A O 1
ATOM 783 N N . GLY A 1 106 ? -5.248 -13.733 3.219 1.00 74.31 106 GLY A N 1
ATOM 784 C CA . GLY A 1 106 ? -6.231 -14.348 2.309 1.00 74.31 106 GLY A CA 1
ATOM 785 C C . GLY A 1 106 ? -7.685 -13.959 2.605 1.00 74.31 106 GLY A C 1
ATOM 786 O O . GLY A 1 106 ? -8.167 -14.173 3.713 1.00 74.31 106 GLY A O 1
ATOM 787 N N . SER A 1 107 ? -8.370 -13.337 1.639 1.00 84.38 107 SER A N 1
ATOM 788 C CA . SER A 1 107 ? -9.655 -12.660 1.874 1.00 84.38 107 SER A CA 1
ATOM 789 C C . SER A 1 107 ? -10.814 -13.601 2.187 1.00 84.38 107 SER A C 1
ATOM 791 O O . SER A 1 107 ? -10.878 -14.710 1.668 1.00 84.38 107 SER A O 1
ATOM 793 N N . THR A 1 108 ? -11.766 -13.153 3.010 1.00 86.44 108 THR A N 1
ATOM 794 C CA . THR A 1 108 ? -13.045 -13.852 3.220 1.00 86.44 108 THR A CA 1
ATOM 795 C C . THR A 1 108 ? -13.880 -13.831 1.942 1.00 86.44 108 THR A C 1
ATOM 797 O O . THR A 1 108 ? -14.522 -14.820 1.592 1.00 86.44 108 THR A O 1
ATOM 800 N N . SER A 1 109 ? -13.846 -12.714 1.219 1.00 91.12 109 SER A N 1
ATOM 801 C CA . SER A 1 109 ? -14.466 -12.576 -0.095 1.00 91.12 109 SER A CA 1
ATOM 802 C C . SER A 1 109 ? -13.650 -11.643 -0.984 1.00 91.12 109 SER A C 1
ATOM 804 O O . SER A 1 109 ? -12.781 -10.899 -0.520 1.00 91.12 109 SER A O 1
ATOM 806 N N . ALA A 1 110 ? -13.883 -11.716 -2.289 1.00 93.50 110 ALA A N 1
ATOM 807 C CA . ALA A 1 110 ? -13.342 -10.759 -3.239 1.00 93.50 110 ALA A CA 1
ATOM 808 C C . ALA A 1 110 ? -14.405 -10.422 -4.287 1.00 93.50 110 ALA A C 1
ATOM 810 O O . ALA A 1 110 ? -15.231 -11.266 -4.637 1.00 93.50 110 ALA A O 1
ATOM 811 N N . ARG A 1 111 ? -14.392 -9.192 -4.796 1.00 93.75 111 ARG A N 1
ATOM 812 C CA . ARG A 1 111 ? -15.278 -8.767 -5.884 1.00 93.75 111 ARG A CA 1
ATOM 813 C C . ARG A 1 111 ? -14.561 -7.844 -6.850 1.00 93.75 111 ARG A C 1
ATOM 815 O O . ARG A 1 111 ? -13.752 -7.014 -6.437 1.00 93.75 111 ARG A O 1
ATOM 822 N N . THR A 1 112 ? -14.904 -7.956 -8.122 1.00 93.81 112 THR A N 1
ATOM 823 C CA . THR A 1 112 ? -14.458 -6.998 -9.135 1.00 93.81 112 THR A CA 1
ATOM 824 C C . THR A 1 112 ? -15.335 -5.749 -9.079 1.00 93.81 112 THR A C 1
ATOM 826 O O . THR A 1 112 ? -16.559 -5.839 -8.967 1.00 93.81 112 THR A O 1
ATOM 829 N N . MET A 1 113 ? -14.701 -4.584 -9.142 1.00 92.25 113 MET A N 1
ATOM 830 C CA . MET A 1 113 ? -15.327 -3.267 -9.185 1.00 92.25 113 MET A CA 1
ATOM 831 C C . MET A 1 113 ? -15.544 -2.825 -10.644 1.00 92.25 113 MET A C 1
ATOM 833 O O . MET A 1 113 ? -14.846 -3.312 -11.534 1.00 92.25 113 MET A O 1
ATOM 837 N N . PRO A 1 114 ? -16.436 -1.854 -10.919 1.00 90.75 114 PRO A N 1
ATOM 838 C CA . PRO A 1 114 ? -16.663 -1.355 -12.282 1.00 90.75 114 PRO A CA 1
ATOM 839 C C . PRO A 1 114 ? -15.415 -0.782 -12.975 1.00 90.75 114 PRO A C 1
ATOM 841 O O . PRO A 1 114 ? -15.323 -0.805 -14.199 1.00 90.75 114 PRO A O 1
ATOM 844 N N . SER A 1 115 ? -14.444 -0.292 -12.198 1.00 90.69 115 SER A N 1
ATOM 845 C CA . SER A 1 115 ? -13.125 0.165 -12.665 1.00 90.69 115 SER A CA 1
ATOM 846 C C . SER A 1 115 ? -12.218 -0.970 -13.159 1.00 90.69 115 SER A C 1
ATOM 848 O O . SER A 1 115 ? -11.170 -0.707 -13.741 1.00 90.69 115 SER A O 1
ATOM 850 N N . GLY A 1 116 ? -12.583 -2.230 -12.908 1.00 93.62 116 GLY A N 1
ATOM 851 C CA . GLY A 1 116 ? -11.709 -3.393 -13.060 1.00 93.62 116 GLY A CA 1
ATOM 852 C C . GLY A 1 116 ? -10.819 -3.657 -11.840 1.00 93.62 116 GLY A C 1
ATOM 853 O O . GLY A 1 116 ? -10.153 -4.691 -11.799 1.00 93.62 116 GLY A O 1
ATOM 854 N N . ALA A 1 117 ? -10.829 -2.770 -10.837 1.00 95.69 117 ALA A N 1
ATOM 855 C CA . ALA A 1 117 ? -10.172 -3.007 -9.556 1.00 95.69 117 ALA A CA 1
ATOM 856 C C . ALA A 1 117 ? -10.803 -4.198 -8.821 1.00 95.69 117 ALA A C 1
ATOM 858 O O . ALA A 1 117 ? -11.939 -4.592 -9.091 1.00 95.69 117 ALA A O 1
ATOM 859 N N . VAL A 1 118 ? -10.086 -4.757 -7.855 1.00 95.69 118 VAL A N 1
ATOM 860 C CA . VAL A 1 118 ? -10.557 -5.874 -7.040 1.00 95.69 118 VAL A CA 1
ATOM 861 C C . VAL A 1 118 ? -10.605 -5.426 -5.591 1.00 95.69 118 VAL A C 1
ATOM 863 O O . VAL A 1 118 ? -9.590 -5.029 -5.028 1.00 95.69 118 VAL A O 1
ATOM 866 N N . LEU A 1 119 ? -11.787 -5.507 -4.983 1.00 95.94 119 LEU A N 1
ATOM 867 C CA . LEU A 1 119 ? -11.954 -5.352 -3.544 1.00 95.94 119 LEU A CA 1
ATOM 868 C C . LEU A 1 119 ? -11.824 -6.723 -2.884 1.00 95.94 119 LEU A C 1
ATOM 870 O O . LEU A 1 119 ? -12.611 -7.626 -3.168 1.00 95.94 119 LEU A O 1
ATOM 874 N N . HIS A 1 120 ? -10.865 -6.846 -1.980 1.00 95.62 120 HIS A N 1
ATOM 875 C CA . HIS A 1 120 ? -10.664 -7.988 -1.103 1.00 95.62 120 HIS A CA 1
ATOM 876 C C . HIS A 1 120 ? -11.162 -7.620 0.292 1.00 95.62 120 HIS A C 1
ATOM 878 O O . HIS A 1 120 ? -10.752 -6.595 0.824 1.00 95.62 120 HIS A O 1
ATOM 884 N N . HIS A 1 121 ? -12.032 -8.444 0.870 1.00 95.38 121 HIS A N 1
ATOM 885 C CA . HIS A 1 121 ? -12.664 -8.168 2.157 1.00 95.38 121 HIS A CA 1
ATOM 886 C C . HIS A 1 121 ? -12.341 -9.257 3.175 1.00 95.38 121 HIS A C 1
ATOM 888 O O . HIS A 1 121 ? -12.419 -10.451 2.868 1.00 95.38 121 HIS A O 1
ATOM 894 N N . TRP A 1 122 ? -12.051 -8.842 4.403 1.00 94.38 122 TRP A N 1
ATOM 895 C CA . TRP A 1 122 ? -11.899 -9.699 5.567 1.00 94.38 122 TRP A CA 1
ATOM 896 C C . TRP A 1 122 ? -12.810 -9.229 6.691 1.00 94.38 122 TRP A C 1
ATOM 898 O O . TRP A 1 122 ? -12.780 -8.060 7.095 1.00 94.38 122 TRP A O 1
ATOM 908 N N . ASP A 1 123 ? -13.555 -10.180 7.245 1.00 92.56 123 ASP A N 1
ATOM 909 C CA . ASP A 1 123 ? -14.359 -9.951 8.436 1.00 92.56 123 ASP A CA 1
ATOM 910 C C . ASP A 1 123 ? -13.652 -10.523 9.671 1.00 92.56 123 ASP A C 1
ATOM 912 O O . ASP A 1 123 ? -13.676 -11.731 9.913 1.00 92.56 123 ASP A O 1
ATOM 916 N N . HIS A 1 124 ? -12.989 -9.657 10.438 1.00 93.94 124 HIS A N 1
ATOM 917 C CA . HIS A 1 124 ? -12.311 -10.021 11.679 1.00 93.94 124 HIS A CA 1
ATOM 918 C C . HIS A 1 124 ? -13.127 -9.525 12.892 1.00 93.94 124 HIS A C 1
ATOM 920 O O . HIS A 1 124 ? -13.713 -8.438 12.844 1.00 93.94 124 HIS A O 1
ATOM 926 N N . PRO A 1 125 ? -13.156 -10.247 14.032 1.00 94.50 125 PRO A N 1
ATOM 927 C CA . PRO A 1 125 ? -13.950 -9.832 15.192 1.00 94.50 125 PRO A CA 1
ATOM 928 C C . PRO A 1 125 ? -13.657 -8.410 15.697 1.00 94.50 125 PRO A C 1
ATOM 930 O O . PRO A 1 125 ? -14.559 -7.744 16.204 1.00 94.50 125 PRO A O 1
ATOM 933 N N . SER A 1 126 ? -12.413 -7.935 15.557 1.00 96.88 126 SER A N 1
ATOM 934 C CA . SER A 1 126 ? -12.017 -6.584 15.979 1.00 96.88 126 SER A CA 1
ATOM 935 C C . SER A 1 126 ? -12.105 -5.512 14.896 1.00 96.88 126 SER A C 1
ATOM 937 O O . SER A 1 126 ? -12.124 -4.334 15.244 1.00 96.88 126 SER A O 1
ATOM 939 N N . ALA A 1 127 ? -12.175 -5.864 13.609 1.00 97.62 127 ALA A N 1
ATOM 940 C CA . ALA A 1 127 ? -12.135 -4.891 12.517 1.00 97.62 127 ALA A CA 1
ATOM 941 C C . ALA A 1 127 ? -12.659 -5.464 11.194 1.00 97.62 127 ALA A C 1
ATOM 943 O O . ALA A 1 127 ? -12.594 -6.665 10.955 1.00 97.62 127 ALA A O 1
ATOM 944 N N . THR A 1 128 ? -13.123 -4.597 10.298 1.00 97.50 128 THR A N 1
ATOM 945 C CA . THR A 1 128 ? -13.156 -4.926 8.866 1.00 97.50 128 THR A CA 1
ATOM 946 C C . THR A 1 128 ? -11.841 -4.505 8.241 1.00 97.50 128 THR A C 1
ATOM 948 O O . THR A 1 128 ? -11.375 -3.391 8.495 1.00 97.50 128 THR A O 1
ATOM 951 N N . VAL A 1 129 ? -11.265 -5.372 7.416 1.00 97.19 129 VAL A N 1
ATOM 952 C CA . VAL A 1 129 ? -10.123 -5.029 6.568 1.00 97.19 129 VAL A CA 1
ATOM 953 C C . VAL A 1 129 ? -10.591 -5.165 5.134 1.00 97.19 129 VAL A C 1
ATOM 955 O O . VAL A 1 129 ? -11.061 -6.224 4.733 1.00 97.19 129 VAL A O 1
ATOM 958 N N . ASP A 1 130 ? -10.473 -4.086 4.384 1.00 97.00 130 ASP A N 1
ATOM 959 C CA . ASP A 1 130 ? -10.693 -4.046 2.952 1.00 97.00 130 ASP A CA 1
ATOM 960 C C . ASP A 1 130 ? -9.370 -3.690 2.277 1.00 97.00 130 ASP A C 1
ATOM 962 O O . ASP A 1 130 ? -8.629 -2.832 2.755 1.00 97.00 130 ASP A O 1
ATOM 966 N N . VAL A 1 131 ? -9.053 -4.360 1.173 1.00 97.12 131 VAL A N 1
ATOM 967 C CA . VAL A 1 131 ? -7.917 -4.012 0.318 1.00 97.12 131 VAL A CA 1
ATOM 968 C C . VAL A 1 131 ? -8.406 -3.897 -1.109 1.00 97.12 131 VAL A C 1
ATOM 970 O O . VAL A 1 131 ? -8.896 -4.871 -1.680 1.00 97.12 131 VAL A O 1
ATOM 973 N N . VAL A 1 132 ? -8.271 -2.711 -1.691 1.00 97.19 132 VAL A N 1
ATOM 974 C CA . VAL A 1 132 ? -8.607 -2.467 -3.095 1.00 97.19 132 VAL A CA 1
ATOM 975 C C . VAL A 1 132 ? -7.325 -2.450 -3.907 1.00 97.19 132 VAL A C 1
ATOM 977 O O . VAL A 1 132 ? -6.451 -1.630 -3.643 1.00 97.19 132 VAL A O 1
ATOM 980 N N . THR A 1 133 ? -7.214 -3.335 -4.894 1.00 97.44 133 THR A N 1
ATOM 981 C CA . THR A 1 133 ? -6.061 -3.401 -5.800 1.00 97.44 133 THR A CA 1
ATOM 982 C C . THR A 1 133 ? -6.481 -3.124 -7.238 1.00 97.44 133 THR A C 1
ATOM 984 O O . THR A 1 133 ? -7.55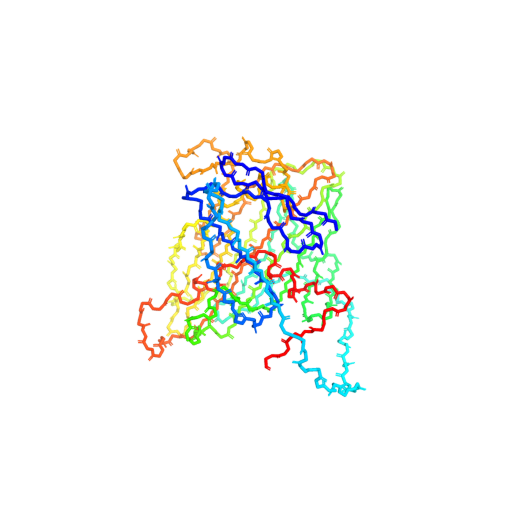6 -3.533 -7.678 1.00 97.44 133 THR A O 1
ATOM 987 N N . GLY A 1 134 ? -5.642 -2.429 -8.001 1.00 96.94 134 GLY A N 1
ATOM 988 C CA . GLY A 1 134 ? -5.891 -2.217 -9.425 1.00 96.94 134 GLY A CA 1
ATOM 989 C C . GLY A 1 134 ? -4.837 -1.356 -10.104 1.00 96.94 134 GLY A C 1
ATOM 990 O O . GLY A 1 134 ? -3.988 -0.751 -9.448 1.00 96.94 134 GLY A O 1
ATOM 991 N N . GLN A 1 135 ? -4.897 -1.315 -11.434 1.00 96.06 135 GLN A N 1
ATOM 992 C CA . GLN A 1 135 ? -4.058 -0.423 -12.230 1.00 96.06 135 GLN A CA 1
ATOM 993 C C . GLN A 1 135 ? -4.551 1.015 -12.128 1.00 96.06 135 GLN A C 1
ATOM 995 O O . GLN A 1 135 ? -5.753 1.273 -12.184 1.00 96.06 135 GLN A O 1
ATOM 1000 N N . VAL A 1 136 ? -3.606 1.942 -12.023 1.00 94.56 136 VAL A N 1
ATOM 1001 C CA . VAL A 1 136 ? -3.856 3.382 -11.939 1.00 94.56 136 VAL A CA 1
ATOM 1002 C C . VAL A 1 136 ? -2.843 4.137 -12.794 1.00 94.56 136 VAL A C 1
ATOM 1004 O O . VAL A 1 136 ? -1.887 3.573 -13.327 1.00 94.56 136 VAL A O 1
ATOM 1007 N N . ARG A 1 137 ? -3.061 5.436 -12.940 1.00 90.50 137 ARG A N 1
ATOM 1008 C CA . ARG A 1 137 ? -2.149 6.388 -13.565 1.00 90.50 137 ARG A CA 1
ATOM 1009 C C . ARG A 1 137 ? -1.712 7.409 -12.524 1.00 90.50 137 ARG A C 1
ATOM 1011 O O . ARG A 1 137 ? -2.514 7.804 -11.678 1.00 90.50 137 ARG A O 1
ATOM 1018 N N . ASN A 1 138 ? -0.460 7.846 -12.615 1.00 83.62 138 ASN A N 1
ATOM 1019 C CA . ASN A 1 138 ? 0.033 8.970 -11.833 1.00 83.62 138 ASN A CA 1
ATOM 1020 C C . ASN A 1 138 ? -0.060 10.240 -12.685 1.00 83.62 138 ASN A C 1
ATOM 1022 O O . ASN A 1 138 ? 0.678 10.408 -13.656 1.00 83.62 138 ASN A O 1
ATOM 1026 N N . ASN A 1 139 ? -1.002 11.108 -12.325 1.00 74.44 139 ASN A N 1
ATOM 1027 C CA . ASN A 1 139 ? -1.296 12.344 -13.042 1.00 74.44 139 ASN A CA 1
ATOM 1028 C C . ASN A 1 139 ? -0.479 13.540 -12.517 1.00 74.44 139 ASN A C 1
ATOM 1030 O O . ASN A 1 139 ? -0.631 14.645 -13.022 1.00 74.44 139 ASN A O 1
ATOM 1034 N N . LEU A 1 140 ? 0.398 13.374 -11.523 1.00 72.44 140 LEU A N 1
ATOM 1035 C CA . LEU A 1 140 ? 1.196 14.498 -11.017 1.00 72.44 140 LEU A CA 1
ATOM 1036 C C . LEU A 1 140 ? 2.308 14.915 -11.985 1.00 72.44 140 LEU A C 1
ATOM 1038 O O . LEU A 1 140 ? 2.677 16.086 -12.053 1.00 72.44 140 LEU A O 1
ATOM 1042 N N . TYR A 1 141 ? 2.813 13.976 -12.785 1.00 68.12 141 TYR A N 1
ATOM 1043 C CA . TYR A 1 141 ? 3.959 14.203 -13.667 1.00 68.12 141 TYR A CA 1
ATOM 1044 C C . TYR A 1 141 ? 3.567 14.462 -15.126 1.00 68.12 141 TYR A C 1
ATOM 1046 O O . TYR A 1 141 ? 4.366 14.208 -16.022 1.00 68.12 141 TYR A O 1
ATOM 1054 N N . ILE A 1 142 ? 2.369 15.015 -15.373 1.00 53.38 142 ILE A N 1
ATOM 1055 C CA . ILE A 1 142 ? 1.803 15.296 -16.715 1.00 53.38 142 ILE A CA 1
ATOM 1056 C C . ILE A 1 142 ? 2.751 16.099 -17.633 1.00 53.38 142 ILE A C 1
ATOM 1058 O O . ILE A 1 142 ? 2.645 16.003 -18.852 1.00 53.38 142 ILE A O 1
ATOM 1062 N N . ASN A 1 143 ? 3.716 16.838 -17.074 1.00 54.31 143 ASN A N 1
ATOM 1063 C CA . ASN A 1 143 ? 4.683 17.641 -17.834 1.00 54.31 143 ASN A CA 1
ATOM 1064 C C . ASN A 1 143 ? 6.055 16.971 -18.047 1.00 54.31 143 ASN A C 1
ATOM 1066 O O . ASN A 1 143 ? 6.959 17.605 -18.591 1.00 54.31 143 ASN A O 1
ATOM 1070 N N . ARG A 1 144 ? 6.248 15.716 -17.619 1.00 62.06 144 ARG A N 1
ATOM 1071 C CA . ARG A 1 144 ? 7.389 14.899 -18.051 1.00 62.06 144 ARG A CA 1
ATOM 1072 C C . ARG A 1 144 ? 6.926 14.055 -19.237 1.00 62.06 144 ARG A C 1
ATOM 1074 O O . ARG A 1 144 ? 6.029 13.228 -19.094 1.00 62.06 144 ARG A O 1
ATOM 1081 N N . GLU A 1 145 ? 7.508 14.306 -20.412 1.00 58.56 145 GLU A N 1
ATOM 1082 C CA . GLU A 1 145 ? 7.347 13.438 -21.588 1.00 58.56 145 GLU A CA 1
ATOM 1083 C C . GLU A 1 145 ? 7.549 11.964 -21.197 1.00 58.56 145 GLU A C 1
ATOM 1085 O O . GLU A 1 145 ? 8.278 11.683 -20.242 1.00 58.56 145 GLU A O 1
ATOM 1090 N N . PRO A 1 146 ? 6.824 11.040 -21.849 1.00 61.44 146 PRO A N 1
ATOM 1091 C CA . PRO A 1 146 ? 6.088 9.988 -21.165 1.00 61.44 146 PRO A CA 1
ATOM 1092 C C . PRO A 1 146 ? 6.976 9.209 -20.203 1.00 61.44 146 PRO A C 1
ATOM 1094 O O . PRO A 1 146 ? 7.992 8.647 -20.619 1.00 61.44 146 PRO A O 1
ATOM 1097 N N . LEU A 1 147 ? 6.539 9.138 -18.937 1.00 69.25 147 LEU A N 1
ATOM 1098 C CA . LEU A 1 147 ? 7.120 8.218 -17.965 1.00 69.25 147 LEU A CA 1
ATOM 1099 C C . LEU A 1 147 ? 7.263 6.856 -18.639 1.00 69.25 147 LEU A C 1
ATOM 1101 O O . LEU A 1 147 ? 6.301 6.306 -19.178 1.00 69.25 147 LEU A O 1
ATOM 1105 N N . THR A 1 148 ? 8.463 6.295 -18.593 1.00 83.25 148 THR A N 1
ATOM 1106 C CA . THR A 1 148 ? 8.783 5.013 -19.241 1.00 83.25 148 THR A CA 1
ATOM 1107 C C . THR A 1 148 ? 8.168 3.802 -18.519 1.00 83.25 148 THR A C 1
ATOM 1109 O O . THR A 1 148 ? 8.544 2.657 -18.768 1.00 83.25 148 THR A O 1
ATOM 1112 N N . VAL A 1 149 ? 7.210 4.052 -17.624 1.00 88.12 149 VAL A N 1
ATOM 1113 C CA . VAL A 1 149 ? 6.519 3.086 -16.774 1.00 88.12 149 VAL A CA 1
ATOM 1114 C C . VAL A 1 149 ? 5.539 2.264 -17.601 1.00 88.12 149 VAL A C 1
ATOM 1116 O O . VAL A 1 149 ? 4.595 2.783 -18.191 1.00 88.12 149 VAL A O 1
ATOM 1119 N N . THR A 1 150 ? 5.756 0.951 -17.615 1.00 90.62 150 THR A N 1
ATOM 1120 C CA . THR A 1 150 ? 4.894 -0.010 -18.314 1.00 90.62 150 THR A CA 1
ATOM 1121 C C . THR A 1 150 ? 3.572 -0.196 -17.584 1.00 90.62 150 THR A C 1
ATOM 1123 O O . THR A 1 150 ? 2.530 -0.358 -18.215 1.00 90.62 150 THR A O 1
ATOM 1126 N N . ALA A 1 151 ? 3.612 -0.220 -16.253 1.00 93.50 151 ALA A N 1
ATOM 1127 C CA . ALA A 1 151 ? 2.420 -0.318 -15.432 1.00 93.50 151 ALA A CA 1
ATOM 1128 C C . ALA A 1 151 ? 2.651 0.315 -14.064 1.00 93.50 151 ALA A C 1
ATOM 1130 O O . ALA A 1 151 ? 3.747 0.242 -13.507 1.00 93.50 151 ALA A O 1
ATOM 1131 N N . LEU A 1 152 ? 1.572 0.880 -13.533 1.00 95.81 152 LEU A N 1
ATOM 1132 C CA . LEU A 1 152 ? 1.458 1.375 -12.175 1.00 95.81 152 LEU A CA 1
ATOM 1133 C C . LEU A 1 152 ? 0.213 0.745 -11.551 1.00 95.81 152 LEU A C 1
ATOM 1135 O O . LEU A 1 152 ? -0.880 0.779 -12.120 1.00 95.81 152 LEU A O 1
ATOM 1139 N N . TRP A 1 153 ? 0.400 0.155 -10.383 1.00 98.00 153 TRP A N 1
ATOM 1140 C CA . TRP A 1 153 ? -0.645 -0.433 -9.563 1.00 98.00 153 TRP A CA 1
ATOM 1141 C C . TRP A 1 153 ? -0.737 0.309 -8.243 1.00 98.00 153 TRP A C 1
ATOM 1143 O O . TRP A 1 153 ? 0.275 0.762 -7.714 1.00 98.00 153 TRP A O 1
ATOM 1153 N N . ALA A 1 154 ? -1.944 0.373 -7.698 1.00 98.00 154 ALA A N 1
ATOM 1154 C CA . ALA A 1 154 ? -2.181 0.803 -6.333 1.00 98.00 154 ALA A CA 1
ATOM 1155 C C . ALA A 1 154 ? -2.863 -0.310 -5.537 1.00 98.00 154 ALA A C 1
ATOM 1157 O O . ALA A 1 154 ? -3.674 -1.077 -6.067 1.00 98.00 154 ALA A O 1
ATOM 1158 N N . ALA A 1 155 ? -2.526 -0.361 -4.254 1.00 97.81 155 ALA A N 1
ATOM 1159 C CA . ALA A 1 155 ? -3.193 -1.132 -3.226 1.00 97.81 155 ALA A CA 1
ATOM 1160 C C . ALA A 1 155 ? -3.600 -0.183 -2.100 1.00 97.81 155 ALA A C 1
ATOM 1162 O O . ALA A 1 155 ? -2.752 0.508 -1.538 1.00 97.81 155 ALA A O 1
ATOM 1163 N N . ILE A 1 156 ? -4.888 -0.144 -1.770 1.00 98.00 156 ILE A N 1
ATOM 1164 C CA . ILE A 1 156 ? -5.417 0.717 -0.712 1.00 98.00 156 ILE A CA 1
ATOM 1165 C C . ILE A 1 156 ? -5.992 -0.162 0.385 1.00 98.00 156 ILE A C 1
ATOM 1167 O O . I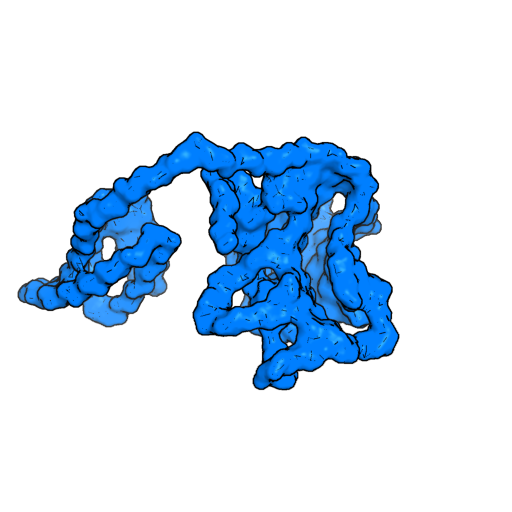LE A 1 156 ? -7.008 -0.824 0.170 1.00 98.00 156 ILE A O 1
ATOM 1171 N N . TRP A 1 157 ? -5.365 -0.146 1.560 1.00 98.06 157 TRP A N 1
ATOM 1172 C CA . TRP A 1 157 ? -5.984 -0.667 2.774 1.00 98.06 157 TRP A CA 1
ATOM 1173 C C . TRP A 1 157 ? -7.051 0.306 3.252 1.00 98.06 157 TRP A C 1
ATOM 1175 O O . TRP A 1 157 ? -6.772 1.492 3.386 1.00 98.06 157 TRP A O 1
ATOM 1185 N N . GLN A 1 158 ? -8.235 -0.204 3.570 1.00 97.69 158 GLN A N 1
ATOM 1186 C CA . GLN A 1 158 ? -9.290 0.494 4.292 1.00 97.69 158 GLN A CA 1
ATOM 1187 C C . GLN A 1 158 ? -9.656 -0.361 5.508 1.00 97.69 158 GLN A C 1
ATOM 1189 O O . GLN A 1 158 ? -10.271 -1.420 5.387 1.00 97.69 158 GLN A O 1
ATOM 1194 N N . ILE A 1 159 ? -9.236 0.063 6.697 1.00 98.12 159 ILE A N 1
ATOM 1195 C CA . ILE A 1 159 ? -9.436 -0.709 7.931 1.00 98.12 159 ILE A CA 1
ATOM 1196 C C . ILE A 1 159 ? -10.354 0.071 8.846 1.00 98.12 159 ILE A C 1
ATOM 1198 O O . ILE A 1 159 ? -10.109 1.245 9.096 1.00 98.12 159 ILE A O 1
ATOM 1202 N N . ARG A 1 160 ? -11.391 -0.579 9.378 1.00 98.38 160 ARG A N 1
ATOM 1203 C CA . ARG A 1 160 ? -12.317 0.025 10.342 1.00 98.38 160 ARG A CA 1
ATOM 1204 C C . ARG A 1 160 ? -12.430 -0.834 11.588 1.00 98.38 160 ARG A C 1
ATOM 1206 O O . ARG A 1 160 ? -12.857 -1.985 11.524 1.00 98.38 160 ARG A O 1
ATOM 1213 N N . ALA A 1 161 ? -12.093 -0.250 12.728 1.00 98.38 161 ALA A N 1
ATOM 1214 C CA . ALA A 1 161 ? -12.119 -0.911 14.020 1.00 98.38 161 ALA A CA 1
ATOM 1215 C C . ALA A 1 161 ? -13.556 -1.062 14.550 1.00 98.38 161 ALA A C 1
ATOM 1217 O O . ALA A 1 161 ? -14.300 -0.092 14.701 1.00 98.38 161 ALA A O 1
ATOM 1218 N N . ARG A 1 162 ? -13.944 -2.299 14.867 1.00 98.12 162 ARG A N 1
ATOM 1219 C CA . ARG A 1 162 ? -15.173 -2.647 15.605 1.00 98.12 162 ARG A CA 1
ATOM 1220 C C . ARG A 1 162 ? -14.921 -2.666 17.114 1.00 98.12 162 ARG A C 1
ATOM 1222 O O . ARG A 1 162 ? -15.803 -2.332 17.900 1.00 98.12 162 ARG A O 1
ATOM 1229 N N . SER A 1 163 ? -13.713 -3.054 17.506 1.00 97.94 163 SER A N 1
ATOM 1230 C CA . SER A 1 163 ? -13.176 -2.974 18.862 1.00 97.94 163 SER A CA 1
ATOM 1231 C C . SER A 1 163 ? -11.738 -2.453 18.799 1.00 97.94 163 SER A C 1
ATOM 1233 O O . SER A 1 163 ? -11.228 -2.195 17.711 1.00 97.94 163 SER A O 1
ATOM 1235 N N . ARG A 1 164 ? -11.078 -2.264 19.948 1.00 97.44 164 ARG A N 1
ATOM 1236 C CA . ARG A 1 164 ? -9.689 -1.791 19.964 1.00 97.44 164 ARG A CA 1
ATOM 1237 C C . ARG A 1 164 ? -8.777 -2.759 19.195 1.00 97.44 164 ARG A C 1
ATOM 1239 O O . ARG A 1 164 ? -8.770 -3.956 19.487 1.00 97.44 164 ARG A O 1
ATOM 1246 N N . VAL A 1 165 ? -7.986 -2.228 18.265 1.00 97.62 165 VAL A N 1
ATOM 1247 C CA . VAL A 1 165 ? -6.975 -2.956 17.485 1.00 97.62 165 VAL A CA 1
ATOM 1248 C C . VAL A 1 165 ? -5.594 -2.508 17.956 1.00 97.62 165 VAL A C 1
ATOM 1250 O O . VAL A 1 165 ? -5.137 -1.444 17.535 1.00 97.62 165 VAL A O 1
ATOM 1253 N N . PRO A 1 166 ? -4.936 -3.264 18.848 1.00 95.06 166 PRO A N 1
ATOM 1254 C CA . PRO A 1 166 ? -3.572 -2.959 19.245 1.00 95.06 166 PRO A CA 1
ATOM 1255 C C . PRO A 1 166 ? -2.576 -3.353 18.150 1.00 95.06 166 PRO A C 1
ATOM 1257 O O . PRO A 1 166 ? -2.855 -4.259 17.365 1.00 95.06 166 PRO A O 1
ATOM 1260 N N . GLU A 1 167 ? -1.402 -2.722 18.144 1.00 92.44 167 GLU A N 1
ATOM 1261 C CA . GLU A 1 167 ? -0.251 -3.125 17.315 1.00 92.44 167 GLU A CA 1
ATOM 1262 C C . GLU A 1 167 ? -0.585 -3.306 15.823 1.00 92.44 167 GLU A C 1
ATOM 1264 O O . GLU A 1 167 ? -0.231 -4.316 15.205 1.00 92.44 167 GLU A O 1
ATOM 1269 N N . LEU A 1 168 ? -1.294 -2.335 15.246 1.00 96.88 168 LEU A N 1
ATOM 1270 C CA . LEU A 1 168 ? -1.645 -2.366 13.833 1.00 96.88 168 LEU A CA 1
ATOM 1271 C C . LEU A 1 168 ? -0.382 -2.324 12.970 1.00 96.88 168 LEU A C 1
ATOM 1273 O O . LEU A 1 168 ? 0.429 -1.401 13.068 1.00 96.88 168 LEU A O 1
ATOM 1277 N N . GLU A 1 169 ? -0.232 -3.312 12.094 1.00 97.25 169 GLU A N 1
ATOM 1278 C CA . GLU A 1 169 ? 0.895 -3.365 11.174 1.00 97.25 169 GLU A CA 1
ATOM 1279 C C . GLU A 1 169 ? 0.444 -3.768 9.772 1.00 97.25 169 GLU A C 1
ATOM 1281 O O . GLU A 1 169 ? -0.261 -4.761 9.591 1.00 97.25 169 GLU A O 1
ATOM 1286 N N . LEU A 1 170 ? 0.851 -2.985 8.776 1.00 97.44 170 LEU A N 1
ATOM 1287 C CA . LEU A 1 170 ? 0.589 -3.241 7.361 1.00 97.44 170 LEU A CA 1
ATOM 1288 C C . LEU A 1 170 ? 1.902 -3.578 6.674 1.00 97.44 170 LEU A C 1
ATOM 1290 O O . LEU A 1 170 ? 2.930 -2.964 6.974 1.00 97.44 170 LEU A O 1
ATOM 1294 N N . ARG A 1 171 ? 1.881 -4.546 5.758 1.00 96.88 171 ARG A N 1
ATOM 1295 C CA . ARG A 1 171 ? 3.077 -4.944 5.015 1.00 96.88 171 ARG A CA 1
ATOM 1296 C C . ARG A 1 171 ? 2.783 -5.146 3.540 1.00 96.88 171 ARG A C 1
ATOM 1298 O O . ARG A 1 171 ? 1.794 -5.791 3.189 1.00 96.88 171 ARG A O 1
ATOM 1305 N N . ALA A 1 172 ? 3.699 -4.659 2.713 1.00 96.88 172 ALA A N 1
ATOM 1306 C CA . ALA A 1 172 ? 3.822 -5.015 1.307 1.00 96.88 172 ALA A CA 1
ATOM 1307 C C . ALA A 1 172 ? 5.192 -5.670 1.104 1.00 96.88 172 ALA A C 1
ATOM 1309 O O . ALA A 1 172 ? 6.221 -5.047 1.358 1.00 96.88 172 ALA A O 1
ATOM 1310 N N . GLU A 1 173 ? 5.211 -6.929 0.682 1.00 96.31 173 GLU A N 1
ATOM 1311 C CA . GLU A 1 173 ? 6.437 -7.712 0.518 1.00 96.31 173 GLU A CA 1
ATOM 1312 C C . GLU A 1 173 ? 6.517 -8.287 -0.889 1.00 96.31 173 GLU A C 1
ATOM 1314 O O . GLU A 1 173 ? 5.588 -8.950 -1.335 1.00 96.31 173 GLU A O 1
ATOM 1319 N N . LEU A 1 174 ? 7.633 -8.065 -1.579 1.00 96.94 174 LEU A N 1
ATOM 1320 C CA . LEU A 1 174 ? 7.910 -8.715 -2.852 1.00 96.94 174 LEU A CA 1
ATOM 1321 C C . LEU A 1 174 ? 8.518 -10.105 -2.603 1.00 96.94 174 LEU A C 1
ATOM 1323 O O . LEU A 1 174 ? 9.628 -10.230 -2.081 1.00 96.94 174 LEU A O 1
ATOM 1327 N N . THR A 1 175 ? 7.803 -11.150 -3.006 1.00 95.62 175 THR A N 1
ATOM 1328 C CA . THR A 1 175 ? 8.244 -12.550 -2.982 1.00 95.62 175 THR A CA 1
ATOM 1329 C C . THR A 1 175 ? 8.697 -13.008 -4.366 1.00 95.62 175 THR A C 1
ATOM 1331 O O . THR A 1 175 ? 8.481 -12.324 -5.365 1.00 95.62 175 THR A O 1
ATOM 1334 N N . ASP A 1 176 ? 9.336 -14.181 -4.433 1.00 95.12 176 ASP A N 1
ATOM 1335 C CA . ASP A 1 176 ? 9.784 -14.801 -5.694 1.00 95.12 176 ASP A CA 1
ATOM 1336 C C . ASP A 1 176 ? 10.759 -13.928 -6.501 1.00 95.12 176 ASP A C 1
ATOM 1338 O O . ASP A 1 176 ? 10.799 -13.965 -7.731 1.00 95.12 176 ASP A O 1
ATOM 1342 N N . ILE A 1 177 ? 11.563 -13.140 -5.782 1.00 94.50 177 ILE A N 1
ATOM 1343 C CA . ILE A 1 177 ? 12.486 -12.171 -6.367 1.00 94.50 177 ILE A CA 1
ATOM 1344 C C . ILE A 1 177 ? 13.584 -12.898 -7.168 1.00 94.50 177 ILE A C 1
ATOM 1346 O O . ILE A 1 177 ? 14.257 -13.774 -6.607 1.00 94.50 177 ILE A O 1
ATOM 1350 N N . PRO A 1 178 ? 13.844 -12.504 -8.430 1.00 94.44 178 PRO A N 1
ATOM 1351 C CA . PRO A 1 178 ? 14.945 -13.020 -9.230 1.00 94.44 178 PRO A CA 1
ATOM 1352 C C . PRO A 1 178 ? 16.297 -12.948 -8.516 1.00 94.44 178 PRO A C 1
ATOM 1354 O O . PRO A 1 178 ? 16.598 -12.022 -7.757 1.00 94.44 178 PRO A O 1
ATOM 1357 N N . THR A 1 179 ? 17.154 -13.930 -8.790 1.00 92.88 179 THR A N 1
ATOM 1358 C CA . THR A 1 179 ? 18.484 -14.024 -8.171 1.00 92.88 179 THR A CA 1
ATOM 1359 C C . THR A 1 179 ? 19.446 -12.930 -8.633 1.00 92.88 179 THR A C 1
ATOM 1361 O O . THR A 1 179 ? 20.420 -12.661 -7.938 1.00 92.88 179 THR A O 1
ATOM 1364 N N . ASP A 1 180 ? 19.202 -12.320 -9.797 1.00 90.62 180 ASP A N 1
ATOM 1365 C CA . ASP A 1 180 ? 19.972 -11.190 -10.334 1.00 90.62 180 ASP A CA 1
ATOM 1366 C C . ASP A 1 180 ? 19.457 -9.825 -9.845 1.00 90.62 180 ASP A C 1
ATOM 1368 O O . ASP A 1 180 ? 20.032 -8.793 -10.192 1.00 90.62 180 ASP A O 1
ATOM 1372 N N . ALA A 1 181 ? 18.389 -9.807 -9.041 1.00 92.31 181 ALA A N 1
ATOM 1373 C CA . ALA A 1 181 ? 17.781 -8.578 -8.563 1.00 92.31 181 ALA A CA 1
ATOM 1374 C C . ALA A 1 181 ? 18.646 -7.884 -7.501 1.00 92.31 181 ALA A C 1
ATOM 1376 O O . ALA A 1 181 ? 18.892 -8.433 -6.419 1.00 92.31 181 ALA A O 1
ATOM 1377 N N . HIS A 1 182 ? 19.023 -6.645 -7.778 1.00 89.88 182 HIS A N 1
ATOM 1378 C CA . HIS A 1 182 ? 19.634 -5.706 -6.848 1.00 89.88 182 HIS A CA 1
ATOM 1379 C C . HIS A 1 182 ? 18.520 -4.895 -6.191 1.00 89.88 182 HIS A C 1
ATOM 1381 O O . HIS A 1 182 ? 17.522 -4.593 -6.832 1.00 89.88 182 HIS A O 1
ATOM 1387 N N . ARG A 1 183 ? 18.649 -4.586 -4.900 1.00 86.19 183 ARG A N 1
ATOM 1388 C CA . ARG A 1 183 ? 17.618 -3.854 -4.155 1.00 86.19 183 ARG A CA 1
ATOM 1389 C C . ARG A 1 183 ? 18.262 -2.698 -3.416 1.00 86.19 183 ARG A C 1
ATOM 1391 O O . ARG A 1 183 ? 19.319 -2.887 -2.810 1.00 86.19 183 ARG A O 1
ATOM 1398 N N . SER A 1 184 ? 17.609 -1.550 -3.419 1.00 86.44 184 SER A N 1
ATOM 1399 C CA . SER A 1 184 ? 18.043 -0.369 -2.683 1.00 86.44 184 SER A CA 1
ATOM 1400 C C . SER A 1 184 ? 16.844 0.307 -2.026 1.00 86.44 184 SER A C 1
ATOM 1402 O O . SER A 1 184 ? 15.834 0.523 -2.701 1.00 86.44 184 SER A O 1
ATOM 1404 N N . PRO A 1 185 ? 16.937 0.659 -0.728 1.00 85.12 185 PRO A N 1
ATOM 1405 C CA . PRO A 1 185 ? 16.069 1.683 -0.164 1.00 85.12 185 PRO A CA 1
ATOM 1406 C C . PRO A 1 185 ? 16.173 2.938 -1.026 1.00 85.12 185 PRO A C 1
ATOM 1408 O O . PRO A 1 185 ? 17.275 3.318 -1.429 1.00 85.12 185 PRO A O 1
ATOM 1411 N N . ASP A 1 186 ? 15.034 3.539 -1.321 1.00 81.19 186 ASP A N 1
ATOM 1412 C CA . ASP A 1 186 ? 14.926 4.683 -2.217 1.00 81.19 186 ASP A CA 1
ATOM 1413 C C . ASP A 1 186 ? 13.963 5.687 -1.581 1.00 81.19 186 ASP A C 1
ATOM 1415 O O . ASP A 1 186 ? 12.877 5.958 -2.075 1.00 81.19 186 ASP A O 1
ATOM 1419 N N . CYS A 1 187 ? 14.290 6.134 -0.371 1.00 80.12 187 CYS A N 1
ATOM 1420 C CA . CYS A 1 187 ? 13.438 7.048 0.383 1.00 80.12 187 CYS A CA 1
ATOM 1421 C C . CYS A 1 187 ? 13.558 8.475 -0.178 1.00 80.12 187 CYS A C 1
ATOM 1423 O O . CYS A 1 187 ? 14.641 8.895 -0.594 1.00 80.12 187 CYS A O 1
ATOM 1425 N N . GLY A 1 188 ? 12.471 9.242 -0.125 1.00 79.06 188 GLY A N 1
ATOM 1426 C CA . GLY A 1 188 ? 12.462 10.674 -0.434 1.00 79.06 188 GLY A CA 1
ATOM 1427 C C . GLY A 1 188 ? 11.660 11.468 0.585 1.00 79.06 188 GLY A C 1
ATOM 1428 O O . GLY A 1 188 ? 11.183 10.917 1.575 1.00 79.06 188 GLY A O 1
ATOM 1429 N N . GLU A 1 189 ? 11.510 12.770 0.345 1.00 79.44 189 GLU A N 1
ATOM 1430 C CA . GLU A 1 189 ? 10.634 13.603 1.173 1.00 79.44 189 GLU A CA 1
ATOM 1431 C C . GLU A 1 189 ? 9.215 13.028 1.119 1.00 79.44 189 GLU A C 1
ATOM 1433 O O . GLU A 1 189 ? 8.641 12.918 0.037 1.00 79.44 189 GLU A O 1
ATOM 1438 N N . HIS A 1 190 ? 8.677 12.635 2.277 1.00 88.44 190 HIS A N 1
ATOM 1439 C CA . HIS A 1 190 ? 7.319 12.104 2.441 1.00 88.44 190 HIS A CA 1
ATOM 1440 C C . HIS A 1 190 ? 7.059 10.685 1.888 1.00 88.44 190 HIS A C 1
ATOM 1442 O O . HIS A 1 190 ? 5.923 10.199 1.947 1.00 88.44 190 HIS A O 1
ATOM 1448 N N . LEU A 1 191 ? 8.088 9.987 1.395 1.00 91.56 191 LEU A N 1
ATOM 1449 C CA . LEU A 1 191 ? 7.958 8.694 0.715 1.00 91.56 191 LEU A CA 1
ATOM 1450 C C . LEU A 1 191 ? 8.952 7.667 1.265 1.00 91.56 191 LEU A C 1
ATOM 1452 O O . LEU A 1 191 ? 10.167 7.819 1.123 1.00 91.56 191 LEU A O 1
ATOM 1456 N N . GLU A 1 192 ? 8.429 6.559 1.798 1.00 94.38 192 GLU A N 1
ATOM 1457 C CA . GLU A 1 192 ? 9.222 5.346 1.989 1.00 94.38 192 GLU A CA 1
ATOM 1458 C C . GLU A 1 192 ? 9.042 4.463 0.756 1.00 94.38 192 GLU A C 1
ATOM 1460 O O . GLU A 1 192 ? 7.935 3.995 0.464 1.00 94.38 192 GLU A O 1
ATOM 1465 N N . ALA A 1 193 ? 10.137 4.202 0.048 1.00 94.38 193 ALA A N 1
ATOM 1466 C CA . ALA A 1 193 ? 10.124 3.338 -1.116 1.00 94.38 193 ALA A CA 1
ATOM 1467 C C . ALA A 1 193 ? 11.346 2.421 -1.176 1.00 94.38 193 ALA A C 1
ATOM 1469 O O . ALA A 1 193 ? 12.378 2.621 -0.530 1.00 94.38 193 ALA A O 1
ATOM 1470 N N . LEU A 1 194 ? 11.193 1.372 -1.971 1.00 94.06 194 LEU A N 1
ATOM 1471 C CA . LEU A 1 194 ? 12.220 0.404 -2.300 1.00 94.06 194 LEU A CA 1
ATOM 1472 C C . LEU A 1 194 ? 12.237 0.239 -3.817 1.00 94.06 194 LEU A C 1
ATOM 1474 O O . LEU A 1 194 ? 11.193 -0.004 -4.427 1.00 94.06 194 LEU A O 1
ATOM 1478 N N . THR A 1 195 ? 13.429 0.302 -4.399 1.00 93.56 195 THR A N 1
ATOM 1479 C CA . THR A 1 195 ? 13.655 0.021 -5.816 1.00 93.56 195 THR A CA 1
ATOM 1480 C C . THR A 1 195 ? 14.384 -1.317 -5.965 1.00 93.56 195 THR A C 1
ATOM 1482 O O . THR A 1 195 ? 15.308 -1.641 -5.212 1.00 93.56 195 THR A O 1
ATOM 1485 N N . ILE A 1 196 ? 13.910 -2.133 -6.905 1.00 94.19 196 ILE A N 1
ATOM 1486 C CA . ILE A 1 196 ? 14.440 -3.440 -7.271 1.00 94.19 196 ILE A CA 1
ATOM 1487 C C . ILE A 1 196 ? 14.806 -3.417 -8.755 1.00 94.19 196 ILE A C 1
ATOM 1489 O O . ILE A 1 196 ? 13.937 -3.310 -9.622 1.00 94.19 196 ILE A O 1
ATOM 1493 N N . ASP A 1 197 ? 16.088 -3.619 -9.032 1.00 92.56 197 ASP A N 1
ATOM 1494 C CA . ASP A 1 197 ? 16.661 -3.615 -10.371 1.00 92.56 197 ASP A CA 1
ATOM 1495 C C . ASP A 1 197 ? 17.084 -5.024 -10.771 1.00 92.56 197 ASP A C 1
ATOM 1497 O O . ASP A 1 197 ? 17.863 -5.684 -10.086 1.00 92.56 197 ASP A O 1
ATOM 1501 N N . THR A 1 198 ? 16.613 -5.488 -11.917 1.00 93.06 198 THR A N 1
ATOM 1502 C CA . THR A 1 198 ? 17.067 -6.733 -12.551 1.00 93.06 198 THR A CA 1
ATOM 1503 C C . THR A 1 198 ? 17.796 -6.408 -13.845 1.00 93.06 198 THR A C 1
ATOM 1505 O O . THR A 1 198 ? 17.865 -5.261 -14.272 1.00 93.06 198 THR A O 1
ATOM 1508 N N . THR A 1 199 ? 18.278 -7.420 -14.562 1.00 91.69 199 THR A N 1
ATOM 1509 C CA . THR A 1 199 ? 18.860 -7.191 -15.893 1.00 91.69 199 THR A CA 1
ATOM 1510 C C . THR A 1 199 ? 17.864 -6.560 -16.888 1.00 91.69 199 THR A C 1
ATOM 1512 O O . THR A 1 199 ? 18.281 -5.944 -17.867 1.00 91.69 199 THR A O 1
ATOM 1515 N N . THR A 1 200 ? 16.550 -6.713 -16.668 1.00 92.69 200 THR A N 1
ATOM 1516 C CA . THR A 1 200 ? 15.512 -6.378 -17.667 1.00 92.69 200 THR A CA 1
ATOM 1517 C C . THR A 1 200 ? 14.413 -5.445 -17.176 1.00 92.69 200 THR A C 1
ATOM 1519 O O . THR A 1 200 ? 13.644 -4.946 -17.995 1.00 92.69 200 THR A O 1
ATOM 1522 N N . THR A 1 201 ? 14.304 -5.216 -15.870 1.00 93.81 201 THR A N 1
ATOM 1523 C CA . THR A 1 201 ? 13.198 -4.475 -15.255 1.00 93.81 201 THR A CA 1
ATOM 1524 C C . THR A 1 201 ? 13.692 -3.707 -14.042 1.00 93.81 201 THR A C 1
ATOM 1526 O O . THR A 1 201 ? 14.392 -4.287 -13.212 1.00 93.81 201 THR A O 1
ATOM 1529 N N . ILE A 1 202 ? 13.248 -2.457 -13.927 1.00 93.31 202 ILE A N 1
ATOM 1530 C CA . ILE A 1 202 ? 13.280 -1.681 -12.687 1.00 93.31 202 ILE A CA 1
ATOM 1531 C C . ILE A 1 202 ? 11.864 -1.644 -12.133 1.00 93.31 202 ILE A C 1
ATOM 1533 O O . ILE A 1 202 ? 10.933 -1.267 -12.851 1.00 93.31 202 ILE A O 1
ATOM 1537 N N . LEU A 1 203 ? 11.707 -2.050 -10.879 1.00 95.44 203 LEU A N 1
ATOM 1538 C CA . LEU A 1 203 ? 10.460 -1.997 -10.132 1.00 95.44 203 LEU A CA 1
ATOM 1539 C C . LEU A 1 203 ? 10.659 -1.141 -8.890 1.00 95.44 203 LEU A C 1
ATOM 1541 O O . LEU A 1 203 ? 11.568 -1.401 -8.114 1.00 95.44 203 LEU A O 1
ATOM 1545 N N . SER A 1 204 ? 9.774 -0.181 -8.664 1.00 95.75 204 SER A N 1
ATOM 1546 C CA . SER A 1 204 ? 9.708 0.560 -7.409 1.00 95.75 204 SER A CA 1
ATOM 1547 C C . SER A 1 204 ? 8.391 0.244 -6.714 1.00 95.75 204 SER A C 1
ATOM 1549 O O . SER A 1 204 ? 7.347 0.096 -7.355 1.00 95.75 204 SER A O 1
ATOM 1551 N N . MET A 1 205 ? 8.442 0.125 -5.394 1.00 96.81 205 MET A N 1
ATOM 1552 C CA . MET A 1 205 ? 7.274 0.029 -4.528 1.00 96.81 205 MET A CA 1
ATOM 1553 C C . MET A 1 205 ? 7.401 1.078 -3.433 1.00 96.81 205 MET A C 1
ATOM 1555 O O . MET A 1 205 ? 8.482 1.230 -2.869 1.00 96.81 205 MET A O 1
ATOM 1559 N N . GLY A 1 206 ? 6.328 1.805 -3.140 1.00 96.25 206 GLY A N 1
ATOM 1560 C CA . GLY A 1 206 ? 6.387 2.923 -2.205 1.00 96.25 206 GLY A CA 1
ATOM 1561 C C . GLY A 1 206 ? 5.049 3.255 -1.568 1.00 96.25 206 GLY A C 1
ATOM 1562 O O . GLY A 1 206 ? 3.989 2.870 -2.063 1.00 96.25 206 GLY A O 1
ATOM 1563 N N . GLY A 1 207 ? 5.110 3.957 -0.444 1.00 96.56 207 GLY A N 1
ATOM 1564 C CA . GLY A 1 207 ? 3.950 4.481 0.263 1.00 96.56 207 GLY A CA 1
ATOM 1565 C C . GLY A 1 207 ? 4.351 5.569 1.261 1.00 96.56 207 GLY A C 1
ATOM 1566 O O . GLY A 1 207 ? 5.530 5.907 1.371 1.00 96.56 207 GLY A O 1
ATOM 1567 N N . PRO A 1 208 ? 3.385 6.130 2.001 1.00 95.69 208 PRO A N 1
ATOM 1568 C CA . PRO A 1 208 ? 3.644 7.288 2.845 1.00 95.69 208 PRO A CA 1
ATOM 1569 C C . PRO A 1 208 ? 4.651 6.950 3.948 1.00 95.69 208 PRO A C 1
ATOM 1571 O O . PRO A 1 208 ? 4.526 5.916 4.613 1.00 95.69 208 PRO A O 1
ATOM 1574 N N . ASP A 1 209 ? 5.632 7.824 4.159 1.00 93.88 209 ASP A N 1
ATOM 1575 C CA . ASP A 1 209 ? 6.511 7.744 5.325 1.00 93.88 209 ASP A CA 1
ATOM 1576 C C . ASP A 1 209 ? 5.814 8.274 6.597 1.00 93.88 209 ASP A C 1
ATO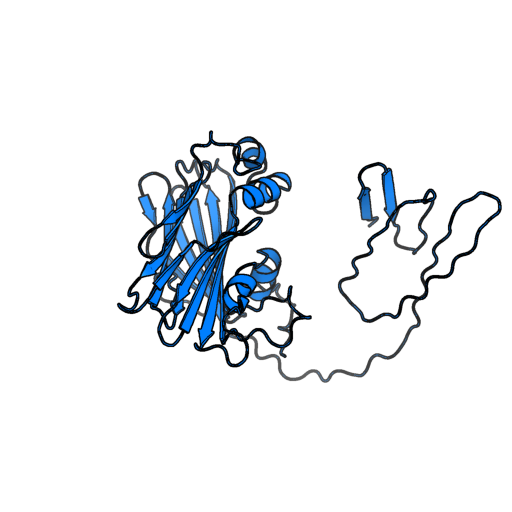M 1578 O O . ASP A 1 209 ? 4.635 8.640 6.592 1.00 93.88 209 ASP A O 1
ATOM 1582 N N . LEU A 1 210 ? 6.526 8.308 7.727 1.00 91.88 210 LEU A N 1
ATOM 1583 C CA . LEU A 1 210 ? 5.945 8.805 8.979 1.00 91.88 210 LEU A CA 1
ATOM 1584 C C . LEU A 1 210 ? 5.604 10.300 8.949 1.00 91.88 210 LEU A C 1
ATOM 1586 O O . LEU A 1 210 ? 4.637 10.692 9.601 1.00 91.88 210 LEU A O 1
ATOM 1590 N N . GLU A 1 211 ? 6.370 11.121 8.227 1.00 91.31 211 GLU A N 1
ATOM 1591 C CA . GLU A 1 211 ? 6.127 12.562 8.144 1.00 91.31 211 GLU A CA 1
ATOM 1592 C C . GLU A 1 211 ? 4.823 12.830 7.386 1.00 91.31 211 GLU A C 1
ATOM 1594 O O . GLU A 1 211 ? 3.959 13.563 7.875 1.00 91.31 211 GLU A O 1
ATOM 1599 N N . LEU A 1 212 ? 4.625 12.152 6.251 1.00 92.94 212 LEU A N 1
ATOM 1600 C CA . LEU A 1 212 ? 3.390 12.240 5.483 1.00 92.94 212 LEU A CA 1
ATOM 1601 C C . LEU A 1 212 ? 2.196 11.701 6.266 1.00 92.94 212 LEU A C 1
ATOM 1603 O O . LEU A 1 212 ? 1.132 12.319 6.262 1.00 92.94 212 LEU A O 1
ATOM 1607 N N . LEU A 1 213 ? 2.354 10.576 6.968 1.00 94.94 213 LEU A N 1
ATOM 1608 C CA . LEU A 1 213 ? 1.295 10.048 7.829 1.00 94.94 213 LEU A CA 1
ATOM 1609 C C . LEU A 1 213 ? 0.948 11.024 8.962 1.00 94.94 213 LEU A C 1
ATOM 1611 O O . LEU A 1 213 ? -0.227 11.181 9.292 1.00 94.94 213 LEU A O 1
ATOM 1615 N N . SER A 1 214 ? 1.938 11.709 9.543 1.00 93.25 214 SER A N 1
ATOM 1616 C CA . SER A 1 214 ? 1.705 12.740 10.559 1.00 93.25 214 SER A CA 1
ATOM 1617 C C . SER A 1 214 ? 0.885 13.900 9.982 1.00 93.25 214 SER A C 1
ATOM 1619 O O . SER A 1 214 ? -0.177 14.226 10.518 1.00 93.25 214 SER A O 1
ATOM 1621 N N . ALA A 1 215 ? 1.287 14.436 8.824 1.00 92.25 215 ALA A N 1
ATOM 1622 C CA . ALA A 1 215 ? 0.559 15.497 8.125 1.00 92.25 215 ALA A CA 1
ATOM 1623 C C . ALA A 1 215 ? -0.867 15.073 7.716 1.00 92.25 215 ALA A C 1
ATOM 1625 O O . ALA A 1 215 ? -1.828 15.828 7.870 1.00 92.25 215 ALA A O 1
ATOM 1626 N N . GLN A 1 216 ? -1.048 13.839 7.238 1.00 94.38 216 GLN A N 1
ATOM 1627 C CA . GLN A 1 216 ? -2.369 13.301 6.900 1.00 94.38 216 GLN A CA 1
ATOM 1628 C C . GLN A 1 216 ? -3.261 13.159 8.137 1.00 94.38 216 GLN A C 1
ATOM 1630 O O . GLN A 1 216 ? -4.454 13.481 8.069 1.00 94.38 216 GLN A O 1
ATOM 1635 N N . ALA A 1 217 ? -2.702 12.723 9.269 1.00 95.44 217 ALA A N 1
ATOM 1636 C CA . ALA A 1 217 ? -3.435 12.601 10.522 1.00 95.44 217 ALA A CA 1
ATOM 1637 C C . ALA A 1 217 ? -3.946 13.955 11.027 1.00 95.44 217 ALA A C 1
ATOM 1639 O O . ALA A 1 217 ? -5.062 14.007 11.532 1.00 95.44 217 ALA A O 1
ATOM 1640 N N . GLU A 1 218 ? -3.217 15.056 10.821 1.00 94.88 218 GLU A N 1
ATOM 1641 C CA . GLU A 1 218 ? -3.667 16.407 11.201 1.00 94.88 218 GLU A CA 1
ATOM 1642 C C . GLU A 1 218 ? -4.966 16.836 10.505 1.00 94.88 218 GLU A C 1
ATOM 1644 O O . GLU A 1 218 ? -5.748 17.605 11.064 1.00 94.88 218 GLU A O 1
ATOM 1649 N N . THR A 1 219 ? -5.237 16.304 9.311 1.00 93.69 219 THR A N 1
ATOM 1650 C CA . THR A 1 219 ? -6.489 16.572 8.587 1.00 93.69 219 THR A CA 1
ATOM 1651 C C . THR A 1 219 ? -7.640 15.660 9.014 1.00 93.69 219 THR A C 1
ATOM 1653 O O . THR A 1 219 ? -8.800 15.955 8.730 1.00 93.69 219 THR A O 1
ATOM 1656 N N . GLY A 1 220 ? -7.338 14.524 9.651 1.00 92.44 220 GLY A N 1
ATOM 1657 C CA . GLY A 1 220 ? -8.319 13.504 10.023 1.00 92.44 220 GLY A CA 1
ATOM 1658 C C . GLY A 1 220 ? -9.017 12.809 8.843 1.00 92.44 220 GLY A C 1
ATOM 1659 O O . GLY A 1 220 ? -9.995 12.097 9.063 1.00 92.44 220 GLY A O 1
ATOM 1660 N N . ARG A 1 221 ? -8.576 13.036 7.593 1.00 90.12 221 ARG A N 1
ATOM 1661 C CA . ARG A 1 221 ? -9.275 12.544 6.391 1.00 90.12 221 ARG A CA 1
ATOM 1662 C C . ARG A 1 221 ? -9.094 11.044 6.173 1.00 90.12 221 ARG A C 1
ATOM 1664 O O . ARG A 1 221 ? -10.073 10.351 5.927 1.00 90.12 221 ARG A O 1
ATOM 1671 N N . HIS A 1 222 ? -7.850 10.575 6.244 1.00 95.19 222 HIS A N 1
ATOM 1672 C CA . HIS A 1 222 ? -7.476 9.180 5.972 1.00 95.19 222 HIS A CA 1
ATOM 1673 C C . HIS A 1 222 ? -6.994 8.442 7.221 1.00 95.19 222 HIS A C 1
ATOM 1675 O O . HIS A 1 222 ? -6.897 7.223 7.211 1.00 95.19 222 HIS A O 1
ATOM 1681 N N . LEU A 1 223 ? -6.691 9.164 8.300 1.00 97.31 223 LEU A N 1
ATOM 1682 C CA . LEU A 1 223 ? -6.138 8.619 9.537 1.00 97.31 223 LEU A CA 1
ATOM 1683 C C . LEU A 1 223 ? -6.852 9.255 10.738 1.00 97.31 223 LEU A C 1
ATOM 1685 O O . LEU A 1 223 ? -7.337 10.385 10.623 1.00 97.31 223 LEU A O 1
ATOM 1689 N N . PRO A 1 224 ? -6.898 8.594 11.907 1.00 97.50 224 PRO A N 1
ATOM 1690 C CA . PRO A 1 224 ? -7.469 9.182 13.111 1.00 97.50 224 PRO A CA 1
ATOM 1691 C C . PRO A 1 224 ? -6.745 10.470 13.513 1.00 97.50 224 PRO A C 1
ATOM 1693 O O . PRO A 1 224 ? -5.526 10.479 13.668 1.00 97.50 224 PRO A O 1
ATOM 1696 N N . LEU A 1 22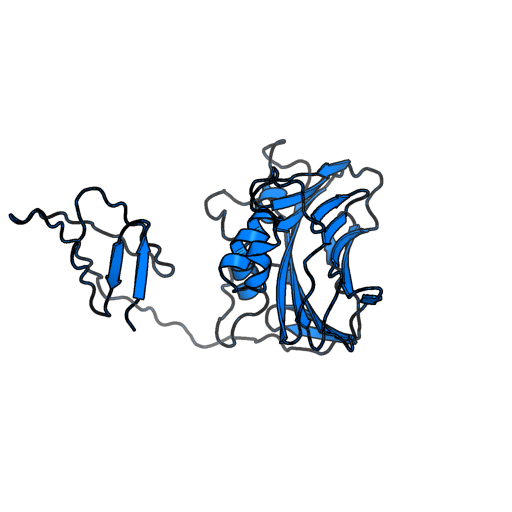5 ? -7.501 11.540 13.785 1.00 96.06 225 LEU A N 1
ATOM 1697 C CA . LEU A 1 225 ? -6.944 12.853 14.148 1.00 96.06 225 LEU A CA 1
ATOM 1698 C C . LEU A 1 225 ? -5.965 12.778 15.332 1.00 96.06 225 LEU A C 1
ATOM 1700 O O . LEU A 1 225 ? -4.940 13.454 15.364 1.00 96.06 225 LEU A O 1
ATOM 1704 N N . ARG A 1 226 ? -6.248 11.899 16.304 1.00 94.94 226 ARG A N 1
ATOM 1705 C CA . ARG A 1 226 ? -5.390 11.707 17.481 1.00 94.94 226 ARG A CA 1
ATOM 1706 C C . ARG A 1 226 ? -4.010 11.139 17.143 1.00 94.94 226 ARG A C 1
ATOM 1708 O O . ARG A 1 226 ? -3.126 11.212 17.985 1.00 94.94 226 ARG A O 1
ATOM 1715 N N . TRP A 1 227 ? -3.804 10.547 15.967 1.00 95.25 227 TRP A N 1
ATOM 1716 C CA . TRP A 1 227 ? -2.494 10.028 15.569 1.00 95.25 227 TRP A CA 1
ATOM 1717 C C . TRP A 1 227 ? -1.478 11.141 15.307 1.00 95.25 227 TRP A C 1
ATOM 1719 O O . TRP A 1 227 ? -0.286 10.896 15.471 1.00 95.25 227 TRP A O 1
ATOM 1729 N N . ALA A 1 228 ? -1.919 12.370 15.017 1.00 92.12 228 ALA A N 1
ATOM 1730 C CA . ALA A 1 228 ? -1.029 13.514 14.803 1.00 92.12 228 ALA A CA 1
ATOM 1731 C C . ALA A 1 228 ? -0.116 13.813 16.010 1.00 92.12 228 ALA A C 1
ATOM 1733 O O . ALA A 1 228 ? 0.984 14.328 15.848 1.00 92.12 228 ALA A O 1
ATOM 1734 N N . GLN A 1 229 ? -0.541 13.460 17.231 1.00 88.75 229 GLN A N 1
ATOM 1735 C CA . GLN A 1 229 ? 0.273 13.621 18.447 1.00 88.75 229 GLN A CA 1
ATOM 1736 C C . GLN A 1 229 ? 1.228 12.438 18.708 1.00 88.75 229 GLN A C 1
ATOM 1738 O O . GLN A 1 229 ? 2.008 12.467 19.657 1.00 88.75 229 GLN A O 1
ATOM 1743 N N . HIS A 1 230 ? 1.091 11.357 17.940 1.00 88.44 230 HIS A N 1
ATOM 1744 C CA . HIS A 1 230 ? 1.792 10.087 18.131 1.00 88.44 230 HIS A CA 1
ATOM 1745 C C . HIS A 1 230 ? 2.824 9.812 17.038 1.00 88.44 230 HIS A C 1
ATOM 1747 O O . HIS A 1 230 ? 3.800 9.109 17.294 1.00 88.44 230 HIS A O 1
ATOM 1753 N N . LEU A 1 231 ? 2.580 10.322 15.831 1.00 89.81 231 LEU A N 1
ATOM 1754 C CA . LEU A 1 231 ? 3.447 10.149 14.675 1.00 89.81 231 LEU A CA 1
ATOM 1755 C C . LEU A 1 231 ? 4.499 11.263 14.628 1.00 89.81 231 LEU A C 1
ATOM 1757 O O . LEU A 1 231 ? 4.147 12.435 14.802 1.00 89.81 231 LEU A O 1
ATOM 1761 N N . PRO A 1 232 ? 5.774 10.924 14.379 1.00 84.88 232 PRO A N 1
ATOM 1762 C CA . PRO A 1 232 ? 6.834 11.915 14.346 1.00 84.88 232 PRO A CA 1
ATOM 1763 C C . PRO A 1 232 ? 6.635 12.863 13.163 1.00 84.88 232 PRO A C 1
ATOM 1765 O O . PRO A 1 232 ? 6.265 12.450 12.068 1.00 84.88 232 PRO A O 1
ATOM 1768 N N . ARG A 1 233 ? 6.905 14.149 13.392 1.00 82.19 233 ARG A N 1
ATOM 1769 C CA . ARG A 1 233 ? 6.833 15.197 12.357 1.00 82.19 233 ARG A CA 1
ATOM 1770 C C . ARG A 1 233 ? 8.136 15.378 11.579 1.00 82.19 233 ARG A C 1
ATOM 1772 O O . ARG A 1 233 ? 8.200 16.214 10.693 1.00 82.19 233 ARG A O 1
ATOM 1779 N N . SER A 1 234 ? 9.200 14.681 11.969 1.00 77.81 234 SER A N 1
ATOM 1780 C CA . SER A 1 234 ? 10.476 14.690 11.253 1.00 77.81 234 SER A CA 1
ATOM 1781 C C . SER A 1 234 ? 11.283 13.448 11.607 1.00 77.81 234 SER A C 1
ATOM 1783 O O . SER A 1 234 ? 11.133 12.906 12.705 1.00 77.81 234 SER A O 1
ATOM 1785 N N . TRP A 1 235 ? 12.222 13.064 10.744 1.00 66.94 235 TRP A N 1
ATOM 1786 C CA . TRP A 1 235 ? 13.155 11.963 11.012 1.00 66.94 235 TRP A CA 1
ATOM 1787 C C . TRP A 1 235 ? 14.048 12.172 12.245 1.00 66.94 235 TRP A C 1
ATOM 1789 O O . TRP A 1 235 ? 14.617 11.207 12.743 1.00 66.94 235 TRP A O 1
ATOM 1799 N N . ALA A 1 236 ? 14.185 13.405 12.749 1.00 68.25 236 ALA A N 1
ATOM 1800 C CA . ALA A 1 236 ? 14.952 13.700 13.962 1.00 68.25 236 ALA A CA 1
ATOM 1801 C C . ALA A 1 236 ? 14.206 13.332 15.261 1.00 68.25 236 ALA A C 1
ATOM 1803 O O . ALA A 1 236 ? 14.780 13.410 16.353 1.00 68.25 236 ALA A O 1
ATOM 1804 N N . ASP A 1 237 ? 12.928 12.961 15.161 1.00 68.19 237 ASP A N 1
ATOM 1805 C CA . ASP A 1 237 ? 12.108 12.544 16.292 1.00 68.19 237 ASP A CA 1
ATOM 1806 C C . ASP A 1 237 ? 12.245 11.028 16.518 1.00 68.19 237 ASP A C 1
ATOM 1808 O O . ASP A 1 237 ? 11.453 10.198 16.073 1.00 68.19 237 ASP A O 1
ATOM 1812 N N . ASN A 1 238 ? 13.335 10.659 17.192 1.00 54.38 238 ASN A N 1
ATOM 1813 C CA . ASN A 1 238 ? 13.812 9.277 17.314 1.00 54.38 238 ASN A CA 1
ATOM 1814 C C . ASN A 1 238 ? 13.013 8.418 18.323 1.00 54.38 238 ASN A C 1
ATOM 1816 O O . ASN A 1 238 ? 13.487 7.356 18.731 1.00 54.38 238 ASN A O 1
ATOM 1820 N N . ALA A 1 239 ? 11.865 8.892 18.814 1.00 54.78 239 ALA A N 1
ATOM 1821 C CA . ALA A 1 239 ? 11.267 8.416 20.064 1.00 54.78 239 ALA A CA 1
ATOM 1822 C C . ALA A 1 239 ? 9.912 7.709 19.909 1.00 54.78 239 ALA A C 1
ATOM 1824 O O . ALA A 1 239 ? 9.155 7.633 20.880 1.00 54.78 239 ALA A O 1
ATOM 1825 N N . THR A 1 240 ? 9.580 7.180 18.730 1.00 66.75 240 THR A N 1
ATOM 1826 C CA . THR A 1 240 ? 8.263 6.560 18.528 1.00 66.75 240 THR A CA 1
ATOM 1827 C C . THR A 1 240 ? 8.348 5.038 18.409 1.00 66.75 240 THR A C 1
ATOM 1829 O O . THR A 1 240 ? 9.260 4.474 17.814 1.00 66.75 240 THR A O 1
ATOM 1832 N N . GLN A 1 241 ? 7.381 4.354 19.024 1.00 82.94 241 GLN A N 1
ATOM 1833 C CA . GLN A 1 241 ? 7.155 2.909 18.865 1.00 82.94 241 GLN A CA 1
ATOM 1834 C C . GLN A 1 241 ? 6.563 2.551 17.485 1.00 82.94 241 GLN A C 1
ATOM 1836 O O . GLN A 1 241 ? 6.343 1.378 17.186 1.00 82.94 241 GLN A O 1
ATOM 1841 N N . TYR A 1 242 ? 6.284 3.572 16.673 1.00 90.31 242 TYR A N 1
ATOM 1842 C CA . TYR A 1 242 ? 5.713 3.491 15.338 1.00 90.31 242 TYR A CA 1
ATOM 1843 C C . TYR A 1 242 ? 6.821 3.687 14.316 1.00 90.31 242 TYR A C 1
ATOM 1845 O O . TYR A 1 242 ? 7.777 4.422 14.547 1.00 90.31 242 TYR A O 1
ATOM 1853 N N . SER A 1 243 ? 6.726 2.997 13.191 1.00 91.56 243 SER A N 1
ATOM 1854 C CA . SER A 1 243 ? 7.807 3.007 12.217 1.00 91.56 243 SER A CA 1
ATOM 1855 C C . SER A 1 243 ? 7.286 2.716 10.829 1.00 91.56 243 SER A C 1
ATOM 1857 O O . SER A 1 243 ? 6.472 1.810 10.658 1.00 91.56 243 SER A O 1
ATOM 1859 N N . VAL A 1 244 ? 7.827 3.413 9.840 1.00 92.19 244 VAL A N 1
ATOM 1860 C CA . VAL A 1 244 ? 7.777 2.976 8.449 1.00 92.19 244 VAL A CA 1
ATOM 1861 C C . VAL A 1 244 ? 9.185 2.533 8.090 1.00 92.19 244 VAL A C 1
ATOM 1863 O O . VAL A 1 244 ? 10.134 3.281 8.306 1.00 92.19 244 VAL A O 1
ATOM 1866 N N . THR A 1 245 ? 9.338 1.281 7.669 1.00 91.69 245 THR A N 1
ATOM 1867 C CA . THR A 1 245 ? 10.657 0.703 7.393 1.00 91.69 245 THR A CA 1
ATOM 1868 C C . THR A 1 245 ? 10.637 -0.121 6.124 1.00 91.69 245 THR A C 1
ATOM 1870 O O . THR A 1 245 ? 9.818 -1.039 6.004 1.00 91.69 245 THR A O 1
ATOM 1873 N N . SER A 1 246 ? 11.604 0.120 5.249 1.00 89.50 246 SER A N 1
ATOM 1874 C CA . SER A 1 246 ? 12.055 -0.841 4.252 1.00 89.50 246 SER A CA 1
ATOM 1875 C C . SER A 1 246 ? 13.029 -1.853 4.874 1.00 89.50 246 SER A C 1
ATOM 1877 O O . SER A 1 246 ? 13.946 -1.504 5.622 1.00 89.50 246 SER A O 1
ATOM 1879 N N . CYS A 1 247 ? 12.829 -3.144 4.613 1.00 85.38 247 CYS A N 1
ATOM 1880 C CA . CYS A 1 247 ? 13.704 -4.204 5.106 1.00 85.38 247 CYS A CA 1
ATOM 1881 C C . CYS A 1 247 ? 13.976 -5.289 4.053 1.00 85.38 247 CYS A C 1
ATOM 1883 O O . CYS A 1 247 ? 13.302 -5.412 3.026 1.00 85.38 247 CYS A O 1
ATOM 1885 N N . TYR A 1 248 ? 15.024 -6.073 4.311 1.00 76.94 248 TYR A N 1
ATOM 1886 C CA . TYR A 1 248 ? 15.454 -7.171 3.448 1.00 76.94 248 TYR A CA 1
ATOM 1887 C C . TYR A 1 248 ? 14.484 -8.371 3.550 1.00 76.94 248 TYR A C 1
ATOM 1889 O O . TYR A 1 248 ? 14.100 -8.710 4.671 1.00 76.94 248 TYR A O 1
ATOM 1897 N N . PRO A 1 249 ? 14.142 -9.075 2.445 1.00 79.56 249 PRO A N 1
ATOM 1898 C CA . PRO A 1 249 ? 14.718 -8.960 1.098 1.00 79.56 249 PRO A CA 1
ATOM 1899 C C . PRO A 1 249 ? 14.104 -7.901 0.173 1.00 79.56 249 PRO A C 1
ATOM 1901 O O . PRO A 1 249 ? 14.818 -7.476 -0.738 1.00 79.56 249 PRO A O 1
ATOM 1904 N N . ALA A 1 250 ? 12.838 -7.521 0.372 1.00 92.19 250 ALA A N 1
ATOM 1905 C CA . ALA A 1 250 ? 12.138 -6.437 -0.327 1.00 92.19 250 ALA A CA 1
ATOM 1906 C C . ALA A 1 250 ? 10.750 -6.205 0.304 1.00 92.19 250 ALA A C 1
ATOM 1908 O O . ALA A 1 250 ? 9.725 -6.602 -0.250 1.00 92.19 250 ALA A O 1
ATOM 1909 N N . GLN A 1 251 ? 10.717 -5.638 1.508 1.00 95.56 251 GLN A N 1
ATOM 1910 C CA . GLN A 1 251 ? 9.481 -5.452 2.271 1.00 95.56 251 GLN A CA 1
ATOM 1911 C C . GLN A 1 251 ? 9.370 -4.017 2.781 1.00 95.56 251 GLN A C 1
ATOM 1913 O O . GLN A 1 251 ? 10.332 -3.474 3.314 1.00 95.56 251 GLN A O 1
ATOM 1918 N N . LEU A 1 252 ? 8.175 -3.440 2.665 1.00 96.25 252 LEU A N 1
ATOM 1919 C CA . LEU A 1 252 ? 7.767 -2.211 3.335 1.00 96.25 252 LEU A CA 1
ATOM 1920 C C . LEU A 1 252 ? 6.825 -2.565 4.484 1.00 96.25 252 LEU A C 1
ATOM 1922 O O . LEU A 1 252 ? 5.875 -3.329 4.300 1.00 96.25 252 LEU A O 1
ATOM 1926 N N . THR A 1 253 ? 7.101 -2.028 5.670 1.00 96.62 253 THR A N 1
ATOM 1927 C CA . THR A 1 253 ? 6.300 -2.260 6.877 1.00 96.62 253 THR A CA 1
ATOM 1928 C C . THR A 1 253 ? 5.907 -0.942 7.521 1.00 96.62 253 THR A C 1
ATOM 1930 O O . THR A 1 253 ? 6.777 -0.150 7.875 1.00 96.62 253 THR A O 1
ATOM 1933 N N . TRP A 1 254 ? 4.609 -0.763 7.759 1.00 97.12 254 TRP A N 1
ATOM 1934 C CA . TRP A 1 254 ? 4.040 0.331 8.540 1.00 97.12 254 TRP A CA 1
ATOM 1935 C C . TRP A 1 254 ? 3.573 -0.211 9.886 1.00 97.12 254 TRP A C 1
ATOM 1937 O O . TRP A 1 254 ? 2.564 -0.906 9.950 1.00 97.12 254 TRP A O 1
ATOM 1947 N N . ARG A 1 255 ? 4.290 0.108 10.963 1.00 96.31 255 ARG A N 1
ATOM 1948 C CA . ARG A 1 255 ? 3.849 -0.101 12.349 1.00 96.31 255 ARG A CA 1
ATOM 1949 C C . ARG A 1 255 ? 3.172 1.163 12.831 1.00 96.31 255 ARG A C 1
ATOM 1951 O O . ARG A 1 255 ? 3.836 2.179 13.024 1.00 96.31 255 ARG A O 1
ATOM 1958 N N . LEU A 1 256 ? 1.862 1.091 12.998 1.00 96.44 256 LEU A N 1
ATOM 1959 C CA . LEU A 1 256 ? 0.996 2.239 13.209 1.00 96.44 256 LEU A CA 1
ATOM 1960 C C . LEU A 1 256 ? 0.440 2.257 14.640 1.00 96.44 256 LEU A C 1
ATOM 1962 O O . LEU A 1 256 ? 0.470 1.232 15.329 1.00 96.44 256 LEU A O 1
ATOM 1966 N N . PRO A 1 257 ? -0.071 3.410 15.108 1.00 95.62 257 PRO A N 1
ATOM 1967 C CA . PRO A 1 257 ? -0.812 3.463 16.356 1.00 95.62 257 PRO A CA 1
ATOM 1968 C C . PRO A 1 257 ? -2.013 2.524 16.368 1.00 95.62 257 PRO A C 1
ATOM 1970 O O . PRO A 1 257 ? -2.544 2.128 15.332 1.00 95.62 257 PRO A O 1
ATOM 1973 N N . ASP A 1 258 ? -2.446 2.175 17.577 1.00 96.44 258 ASP A N 1
ATOM 1974 C CA . ASP A 1 258 ? -3.662 1.392 17.777 1.00 96.44 258 ASP A CA 1
ATOM 1975 C C . ASP A 1 258 ? -4.859 2.078 17.103 1.00 96.44 258 ASP A C 1
ATOM 1977 O O . ASP A 1 258 ? -4.866 3.304 16.967 1.00 96.44 258 ASP A O 1
ATOM 1981 N N . LEU A 1 259 ? -5.903 1.319 16.769 1.00 97.81 259 LEU A N 1
ATOM 1982 C CA . LEU A 1 259 ? -7.223 1.871 16.442 1.00 97.81 259 LEU A CA 1
ATOM 1983 C C . LEU A 1 259 ? -8.181 1.683 17.613 1.00 97.81 259 LEU A C 1
ATOM 1985 O O . LEU A 1 259 ? -8.274 0.595 18.180 1.00 97.81 259 LEU A O 1
ATOM 1989 N N . GLU A 1 260 ? -8.926 2.730 17.943 1.00 97.88 260 GLU A N 1
ATOM 1990 C CA . GLU A 1 260 ? -10.040 2.681 18.886 1.00 97.88 260 GLU A CA 1
ATOM 1991 C C . GLU A 1 260 ? -11.345 2.287 18.174 1.00 97.88 260 GLU A C 1
ATOM 1993 O O . GLU A 1 260 ? -11.462 2.439 16.955 1.00 97.88 260 GLU A O 1
ATOM 1998 N N . PRO A 1 261 ? -12.362 1.786 18.901 1.00 98.25 261 PRO A N 1
ATOM 1999 C CA . PRO A 1 261 ? -13.644 1.435 18.298 1.00 98.25 261 PRO A CA 1
ATOM 2000 C C . PRO A 1 261 ? -14.245 2.593 17.487 1.00 98.25 261 PRO A C 1
ATOM 2002 O O . PRO A 1 261 ? -14.409 3.702 17.992 1.00 98.25 261 PRO A O 1
ATOM 2005 N N . GLY A 1 262 ? -14.617 2.316 16.237 1.00 97.75 262 GLY A N 1
ATOM 2006 C CA . GLY A 1 262 ? -15.184 3.296 15.310 1.00 97.75 262 GLY A CA 1
ATOM 2007 C C . GLY A 1 262 ? -14.154 4.092 14.507 1.00 97.75 262 GLY A C 1
ATOM 2008 O O . GLY A 1 262 ? -14.542 4.747 13.540 1.00 97.75 262 GLY A O 1
ATOM 2009 N N . GLU A 1 263 ? -12.866 4.015 14.848 1.00 98.12 263 GLU A N 1
ATOM 2010 C CA . GLU A 1 263 ? -11.806 4.619 14.045 1.00 98.12 263 GLU A CA 1
ATOM 2011 C C . GLU A 1 263 ? -11.538 3.817 12.770 1.00 98.12 263 GLU A C 1
ATOM 2013 O O . GLU A 1 263 ? -11.795 2.610 12.685 1.00 98.12 263 GLU A O 1
ATOM 2018 N N . ALA A 1 264 ? -11.014 4.510 11.763 1.00 97.94 264 ALA A N 1
ATOM 2019 C CA . ALA A 1 264 ? -10.650 3.915 10.494 1.00 97.94 264 ALA A CA 1
ATOM 2020 C C . ALA A 1 264 ? -9.354 4.516 9.955 1.00 97.94 264 ALA A C 1
ATOM 2022 O O . ALA A 1 264 ? -9.015 5.654 10.287 1.00 97.94 264 ALA A O 1
ATOM 2023 N N . ILE A 1 265 ? -8.665 3.745 9.117 1.00 98.12 265 ILE A N 1
ATOM 2024 C CA . ILE A 1 265 ? -7.527 4.215 8.333 1.00 98.12 265 ILE A CA 1
ATOM 2025 C C . ILE A 1 265 ? -7.699 3.876 6.863 1.00 98.12 265 ILE A C 1
ATOM 2027 O O . ILE A 1 265 ? -8.299 2.855 6.516 1.00 98.12 265 ILE A O 1
ATOM 2031 N N . GLU A 1 266 ? -7.093 4.706 6.028 1.00 98.19 266 GLU A N 1
ATOM 2032 C CA . GLU A 1 266 ? -6.836 4.442 4.626 1.00 98.19 266 GLU A CA 1
ATOM 2033 C C . GLU A 1 266 ? -5.342 4.635 4.354 1.00 98.19 266 GLU A C 1
ATOM 2035 O O . GLU A 1 266 ? -4.783 5.683 4.678 1.00 98.19 266 GLU A O 1
ATOM 2040 N N . LEU A 1 267 ? -4.683 3.628 3.780 1.00 97.94 267 LEU A N 1
ATOM 2041 C CA . LEU A 1 267 ? -3.264 3.698 3.427 1.00 97.94 267 LEU A CA 1
ATOM 2042 C C . LEU A 1 267 ? -3.054 3.152 2.020 1.00 97.94 267 LEU A C 1
ATOM 2044 O O . LEU A 1 267 ? -3.490 2.044 1.714 1.00 97.94 267 LEU A O 1
ATOM 2048 N N . CYS A 1 268 ? -2.380 3.935 1.180 1.00 97.81 268 CYS A N 1
ATOM 2049 C CA . CYS A 1 268 ? -2.081 3.583 -0.202 1.00 97.81 268 CYS A CA 1
ATOM 2050 C C . CYS A 1 268 ? -0.621 3.154 -0.345 1.00 97.81 268 CYS A C 1
ATOM 2052 O O . CYS A 1 268 ? 0.280 3.828 0.152 1.00 97.81 268 CYS A O 1
ATOM 2054 N N . VAL A 1 269 ? -0.404 2.061 -1.070 1.00 97.69 269 VAL A N 1
ATOM 2055 C CA . VAL A 1 269 ? 0.897 1.648 -1.596 1.00 97.69 269 VAL A CA 1
ATOM 2056 C C . VAL A 1 269 ? 0.805 1.583 -3.105 1.00 97.69 269 VAL A C 1
ATOM 2058 O O . VAL A 1 269 ? -0.165 1.062 -3.656 1.00 97.69 269 VAL A O 1
ATOM 2061 N N . ALA A 1 270 ? 1.826 2.102 -3.767 1.00 97.44 270 ALA A N 1
ATOM 2062 C CA . ALA A 1 270 ? 1.963 2.070 -5.206 1.00 97.44 270 ALA A CA 1
ATOM 2063 C C . ALA A 1 270 ? 3.118 1.153 -5.616 1.00 97.44 270 ALA A C 1
ATOM 2065 O O . ALA A 1 270 ? 4.134 1.052 -4.928 1.00 97.44 270 ALA A O 1
ATOM 2066 N N . ILE A 1 271 ? 2.943 0.467 -6.744 1.00 97.88 271 ILE A N 1
ATOM 2067 C CA . ILE A 1 271 ? 3.939 -0.419 -7.339 1.00 97.88 271 ILE A CA 1
ATOM 2068 C C . ILE A 1 271 ? 4.031 -0.089 -8.821 1.00 97.88 271 ILE A C 1
ATOM 2070 O O . ILE A 1 271 ? 3.053 -0.236 -9.554 1.00 97.88 271 ILE A O 1
ATOM 2074 N N . ALA A 1 272 ? 5.203 0.339 -9.270 1.00 96.12 272 ALA A N 1
ATOM 2075 C CA . ALA A 1 272 ? 5.450 0.723 -10.649 1.00 96.12 272 ALA A CA 1
ATOM 2076 C C . ALA A 1 272 ? 6.646 -0.033 -11.209 1.00 96.12 272 ALA A C 1
ATOM 2078 O O . ALA A 1 272 ? 7.607 -0.307 -10.495 1.00 96.12 272 ALA A O 1
ATOM 2079 N N . TRP A 1 273 ? 6.622 -0.342 -12.501 1.00 95.38 273 TRP A N 1
ATOM 2080 C CA . TRP A 1 273 ? 7.788 -0.929 -13.155 1.00 95.38 273 TRP A CA 1
ATOM 2081 C C . TRP A 1 273 ? 7.959 -0.475 -14.593 1.00 95.38 273 TRP A C 1
ATOM 2083 O O . TRP A 1 273 ? 7.003 -0.124 -15.290 1.00 95.38 273 TRP A O 1
ATOM 2093 N N . ARG A 1 274 ? 9.207 -0.546 -15.053 1.00 92.25 274 ARG A N 1
ATOM 2094 C CA . ARG A 1 274 ? 9.614 -0.241 -16.423 1.00 92.25 274 ARG A CA 1
ATOM 2095 C C . ARG A 1 274 ? 10.704 -1.186 -16.925 1.00 92.25 274 ARG A C 1
ATOM 2097 O O . ARG A 1 274 ? 11.419 -1.770 -16.110 1.00 92.25 274 ARG A O 1
ATOM 2104 N N . PRO A 1 275 ? 10.895 -1.311 -18.249 1.00 90.62 275 PRO A N 1
ATOM 2105 C CA . PRO A 1 275 ? 11.983 -2.101 -18.806 1.00 90.62 275 PRO A CA 1
ATOM 2106 C C . PRO A 1 275 ? 13.358 -1.479 -18.507 1.00 90.62 275 PRO A C 1
ATOM 2108 O O . PRO A 1 275 ? 13.491 -0.267 -18.300 1.00 90.62 275 PRO A O 1
ATOM 2111 N N . GLN A 1 276 ? 14.388 -2.321 -18.537 1.00 84.50 276 GLN A N 1
ATOM 2112 C CA . GLN A 1 276 ? 15.802 -1.962 -18.457 1.00 84.50 276 GLN A CA 1
ATOM 2113 C C . GLN A 1 276 ? 16.566 -2.532 -19.672 1.00 84.50 276 GLN A C 1
ATOM 2115 O O . GLN A 1 276 ? 16.268 -3.652 -20.095 1.00 84.50 276 GLN A O 1
ATOM 2120 N N . PRO A 1 277 ? 17.558 -1.803 -20.230 1.00 76.50 277 PRO A N 1
ATOM 2121 C CA . PRO A 1 277 ? 17.925 -0.415 -19.920 1.00 76.50 277 PRO A CA 1
ATOM 2122 C C . PRO A 1 277 ? 16.826 0.581 -20.311 1.00 76.50 277 PRO A C 1
ATOM 2124 O O . PRO A 1 277 ? 16.061 0.338 -21.243 1.00 76.50 277 PRO A O 1
ATOM 2127 N N . ALA A 1 278 ? 16.756 1.714 -19.604 1.00 67.94 278 ALA A N 1
ATOM 2128 C CA . ALA A 1 278 ? 15.907 2.817 -20.043 1.00 67.94 278 ALA A CA 1
ATOM 2129 C C . ALA A 1 278 ? 16.401 3.304 -21.420 1.00 67.94 278 ALA A C 1
ATOM 2131 O O . ALA A 1 278 ? 17.614 3.452 -21.597 1.00 67.94 278 ALA A O 1
ATOM 2132 N N . PRO A 1 279 ? 15.512 3.584 -22.389 1.00 65.12 279 PRO A N 1
ATOM 2133 C CA . PRO A 1 279 ? 15.922 3.936 -23.748 1.00 65.12 279 PRO A CA 1
ATOM 2134 C C . PRO A 1 279 ? 16.818 5.182 -23.862 1.00 65.12 279 PRO A C 1
ATOM 2136 O O . PRO A 1 279 ? 17.464 5.353 -24.894 1.00 65.12 279 PRO A O 1
ATOM 2139 N N . GLN A 1 280 ? 16.823 6.076 -22.861 1.00 63.34 280 GLN A N 1
ATOM 2140 C CA . GLN A 1 280 ? 17.369 7.435 -23.007 1.00 63.34 280 GLN A CA 1
ATOM 2141 C C . GLN A 1 280 ? 18.150 7.982 -21.796 1.00 63.34 280 GLN A C 1
ATOM 2143 O O . GLN A 1 280 ? 18.881 8.953 -21.974 1.00 63.34 280 GLN A O 1
ATOM 2148 N N . ASP A 1 281 ? 18.063 7.384 -20.601 1.00 66.50 281 ASP A N 1
ATOM 2149 C CA . ASP A 1 281 ? 18.779 7.891 -19.419 1.00 66.50 281 ASP A CA 1
ATOM 2150 C C . ASP A 1 281 ? 19.032 6.787 -18.368 1.00 66.50 281 ASP A C 1
ATOM 2152 O O . ASP A 1 281 ? 18.074 6.239 -17.817 1.00 66.50 281 ASP A O 1
ATOM 2156 N N . PRO A 1 282 ? 20.298 6.439 -18.057 1.00 61.56 282 PRO A N 1
ATOM 2157 C CA . PRO A 1 282 ? 20.616 5.472 -17.007 1.00 61.56 282 PRO A CA 1
ATOM 2158 C C . PRO A 1 282 ? 20.263 5.956 -15.588 1.00 61.56 282 PRO A C 1
ATOM 2160 O O . PRO A 1 282 ? 20.148 5.115 -14.704 1.00 61.56 282 PRO A O 1
ATOM 2163 N N . ASN A 1 283 ? 20.055 7.260 -15.373 1.00 66.38 283 ASN A N 1
ATOM 2164 C CA . ASN A 1 283 ? 19.619 7.845 -14.097 1.00 66.38 283 ASN A CA 1
ATOM 2165 C C . ASN A 1 283 ? 18.101 8.084 -14.043 1.00 66.38 283 ASN A C 1
ATOM 2167 O O . ASN A 1 283 ? 17.615 8.830 -13.194 1.00 66.38 283 ASN A O 1
ATOM 2171 N N . ASN A 1 284 ? 17.338 7.488 -14.961 1.00 73.38 284 ASN A N 1
ATOM 2172 C CA . ASN A 1 284 ? 15.893 7.639 -14.998 1.00 73.38 284 ASN A CA 1
ATOM 2173 C C . ASN A 1 284 ? 15.245 7.049 -13.729 1.00 73.38 284 ASN A C 1
ATOM 2175 O O . ASN A 1 284 ? 15.290 5.838 -13.506 1.00 73.38 284 ASN A O 1
ATOM 2179 N N . ILE A 1 285 ? 14.582 7.905 -12.954 1.00 82.62 285 ILE A N 1
ATOM 2180 C CA . ILE A 1 285 ? 13.868 7.562 -11.714 1.00 82.62 285 ILE A CA 1
ATOM 2181 C C . ILE A 1 285 ? 12.343 7.470 -11.915 1.00 82.62 285 ILE A C 1
ATOM 2183 O O . ILE A 1 285 ? 11.579 7.669 -10.978 1.00 82.62 285 ILE A O 1
ATOM 2187 N N . ASP A 1 286 ? 11.861 7.195 -13.132 1.00 84.56 286 ASP A N 1
ATOM 2188 C CA . ASP A 1 286 ? 10.423 7.242 -13.449 1.00 84.56 286 ASP A CA 1
ATOM 2189 C C . ASP A 1 286 ? 9.594 6.243 -12.636 1.00 84.56 286 ASP A C 1
ATOM 2191 O O . ASP A 1 286 ? 8.470 6.556 -12.255 1.00 84.56 286 ASP A O 1
ATOM 2195 N N . ALA A 1 287 ? 10.132 5.045 -12.370 1.00 78.94 287 ALA A N 1
ATOM 2196 C CA . ALA A 1 287 ? 9.448 4.054 -11.539 1.00 78.94 287 ALA A CA 1
ATOM 2197 C C . ALA A 1 287 ? 9.278 4.564 -10.100 1.00 78.94 287 ALA A C 1
ATOM 2199 O O . ALA A 1 287 ? 8.206 4.404 -9.521 1.00 78.94 287 ALA A O 1
ATOM 2200 N N . TRP A 1 288 ? 10.296 5.242 -9.569 1.00 87.31 288 TRP A N 1
ATOM 2201 C CA . TRP A 1 288 ? 10.256 5.860 -8.250 1.00 87.31 288 TRP A CA 1
ATOM 2202 C C . TRP A 1 288 ? 9.263 7.026 -8.195 1.00 87.31 288 TRP A C 1
ATOM 2204 O O . TRP A 1 288 ? 8.403 7.069 -7.324 1.00 87.31 288 TRP A O 1
ATOM 2214 N N . LEU A 1 289 ? 9.296 7.920 -9.187 1.00 86.19 289 LEU A N 1
ATOM 2215 C CA . LEU A 1 289 ? 8.329 9.019 -9.280 1.00 86.19 289 LEU A CA 1
ATOM 2216 C C . LEU A 1 289 ? 6.899 8.490 -9.383 1.00 86.19 289 LEU A C 1
ATOM 2218 O O . LEU A 1 289 ? 5.993 9.000 -8.742 1.00 86.19 289 LEU A O 1
ATOM 2222 N N . ALA A 1 290 ? 6.678 7.426 -10.153 1.00 86.56 290 ALA A N 1
ATOM 2223 C CA . ALA A 1 290 ? 5.341 6.877 -10.321 1.00 86.56 290 ALA A CA 1
ATOM 2224 C C . ALA A 1 290 ? 4.720 6.362 -9.014 1.00 86.56 290 ALA A C 1
ATOM 2226 O O . ALA A 1 290 ? 3.490 6.394 -8.911 1.00 86.56 290 ALA A O 1
ATOM 2227 N N . VAL A 1 291 ? 5.526 5.925 -8.036 1.00 90.88 291 VAL A N 1
ATOM 2228 C CA . VAL A 1 291 ? 5.019 5.455 -6.736 1.00 90.88 291 VAL A CA 1
ATOM 2229 C C . VAL A 1 291 ? 4.769 6.566 -5.714 1.00 90.88 291 VAL A C 1
ATOM 2231 O O . VAL A 1 291 ? 4.129 6.297 -4.698 1.00 90.88 291 VAL A O 1
ATOM 2234 N N . ASP A 1 292 ? 5.161 7.809 -6.004 1.00 91.62 292 ASP A N 1
ATOM 2235 C CA . ASP A 1 292 ? 4.672 9.000 -5.300 1.00 91.62 292 ASP A CA 1
ATOM 2236 C C . ASP A 1 292 ? 3.237 9.316 -5.762 1.00 91.62 292 ASP A C 1
ATOM 2238 O O . ASP A 1 292 ? 2.974 10.183 -6.602 1.00 91.62 292 ASP A O 1
ATOM 2242 N N . LEU A 1 293 ? 2.300 8.483 -5.306 1.00 92.06 293 LEU A N 1
ATOM 2243 C CA . LEU A 1 293 ? 0.905 8.492 -5.727 1.00 92.06 293 LEU A CA 1
ATOM 2244 C C . LEU A 1 293 ? 0.001 8.983 -4.585 1.00 92.06 293 LEU A C 1
ATOM 2246 O O . LEU A 1 293 ? -0.178 8.267 -3.594 1.00 92.06 293 LEU A O 1
ATOM 2250 N N . PRO A 1 294 ? -0.661 10.146 -4.730 1.00 92.75 294 PRO A N 1
ATOM 2251 C CA . PRO A 1 294 ? -1.653 10.596 -3.766 1.00 92.75 294 PRO A CA 1
ATOM 2252 C C . PRO A 1 294 ? -2.806 9.597 -3.631 1.00 92.75 294 PRO A C 1
ATOM 2254 O O . PRO A 1 294 ? -3.417 9.187 -4.619 1.00 92.75 294 PRO A O 1
ATOM 2257 N N . ILE A 1 295 ? -3.177 9.266 -2.391 1.00 94.62 295 ILE A N 1
ATOM 2258 C CA . ILE A 1 295 ? -4.281 8.332 -2.117 1.00 94.62 295 ILE A CA 1
ATOM 2259 C C . ILE A 1 295 ? -5.614 8.792 -2.725 1.00 94.62 295 ILE A C 1
ATOM 2261 O O . ILE A 1 295 ? -6.392 7.960 -3.182 1.00 94.62 295 ILE A O 1
ATOM 2265 N N . GLY A 1 296 ? -5.870 10.105 -2.782 1.00 93.00 296 GLY A N 1
ATOM 2266 C CA . GLY A 1 296 ? -7.072 10.658 -3.414 1.00 93.00 296 GLY A CA 1
ATOM 2267 C C . GLY A 1 296 ? -7.173 10.291 -4.896 1.00 93.00 296 GLY A C 1
ATOM 2268 O O . GLY A 1 296 ? -8.207 9.789 -5.329 1.00 93.00 296 GLY A O 1
ATOM 2269 N N . ASP A 1 297 ? -6.077 10.447 -5.638 1.00 92.88 297 ASP A N 1
ATOM 2270 C CA . ASP A 1 297 ? -6.010 10.133 -7.068 1.00 92.88 297 ASP A CA 1
ATOM 2271 C C . ASP A 1 297 ? -6.162 8.624 -7.317 1.00 92.88 297 ASP A C 1
ATOM 2273 O O . ASP A 1 297 ? -6.784 8.207 -8.297 1.00 92.88 297 ASP A O 1
ATOM 2277 N N . ALA A 1 298 ? -5.617 7.791 -6.425 1.00 94.94 298 ALA A N 1
ATOM 2278 C CA . ALA A 1 298 ? -5.789 6.342 -6.478 1.00 94.94 298 ALA A CA 1
ATOM 2279 C C . ALA A 1 298 ? -7.246 5.931 -6.190 1.00 94.94 298 ALA A C 1
ATOM 2281 O O . ALA A 1 298 ? -7.818 5.125 -6.925 1.00 94.94 298 ALA A O 1
ATOM 2282 N N . LEU A 1 299 ? -7.873 6.508 -5.156 1.00 94.12 299 LEU A N 1
ATOM 2283 C CA . LEU A 1 299 ? -9.271 6.249 -4.794 1.00 94.12 299 LEU A CA 1
ATOM 2284 C C . LEU A 1 299 ? -10.228 6.620 -5.929 1.00 94.12 299 LEU A C 1
ATOM 2286 O O . LEU A 1 299 ? -11.107 5.829 -6.257 1.00 94.12 299 LEU A O 1
ATOM 2290 N N . GLU A 1 300 ? -10.046 7.784 -6.555 1.00 93.31 300 GLU A N 1
ATOM 2291 C CA . GLU A 1 300 ? -10.890 8.235 -7.669 1.00 93.31 300 GLU A CA 1
ATOM 2292 C C . GLU A 1 300 ? -10.848 7.270 -8.864 1.00 93.31 300 GLU A C 1
ATOM 2294 O O . GLU A 1 300 ? -11.870 7.037 -9.513 1.00 93.31 300 GLU A O 1
ATOM 2299 N N . GLN A 1 301 ? -9.685 6.669 -9.131 1.00 94.12 301 GLN A N 1
ATOM 2300 C CA . GLN A 1 301 ? -9.497 5.717 -10.228 1.00 94.12 301 GLN A CA 1
ATOM 2301 C C . GLN A 1 301 ? -10.006 4.310 -9.893 1.00 94.12 301 GLN A C 1
ATOM 2303 O O . GLN A 1 301 ? -10.622 3.654 -10.737 1.00 94.12 301 GLN A O 1
ATOM 2308 N N . LEU A 1 302 ? -9.762 3.830 -8.671 1.00 94.62 302 LEU A N 1
ATOM 2309 C CA . LEU A 1 302 ? -10.119 2.470 -8.259 1.00 94.62 302 LEU A CA 1
ATOM 2310 C C . LEU A 1 302 ? -11.584 2.345 -7.828 1.00 94.62 302 LEU A C 1
ATOM 2312 O O . LEU A 1 302 ? -12.200 1.301 -8.057 1.00 94.62 302 LEU A O 1
ATOM 2316 N N . LEU A 1 303 ? -12.152 3.394 -7.234 1.00 90.06 303 LEU A N 1
ATOM 2317 C CA . LEU A 1 303 ? -13.509 3.442 -6.689 1.00 90.06 303 LEU A CA 1
ATOM 2318 C C . LEU A 1 303 ? -14.301 4.617 -7.291 1.00 90.06 303 LEU A C 1
ATOM 2320 O O . LEU A 1 303 ? -14.786 5.472 -6.545 1.00 90.06 303 LEU A O 1
ATOM 2324 N N . PRO A 1 304 ? -14.460 4.689 -8.627 1.00 76.94 304 PRO A N 1
ATOM 2325 C CA . PRO A 1 304 ? -15.148 5.806 -9.248 1.00 76.94 304 PRO A CA 1
ATOM 2326 C C . PRO A 1 304 ? -16.583 5.886 -8.725 1.00 76.94 304 PRO A C 1
ATOM 2328 O O . PRO A 1 304 ? -17.326 4.897 -8.727 1.00 76.94 304 PRO A O 1
ATOM 2331 N N . SER A 1 305 ? -16.973 7.080 -8.282 1.00 72.88 305 SER A N 1
ATOM 2332 C CA . SER A 1 305 ? -18.357 7.388 -7.934 1.00 72.88 305 SER A CA 1
ATOM 2333 C C . SER A 1 305 ? -19.276 6.954 -9.072 1.00 72.88 305 SER A C 1
ATOM 2335 O O . SER A 1 305 ? -18.961 7.168 -10.245 1.00 72.88 305 SER A O 1
ATOM 2337 N N . ALA A 1 306 ? -20.422 6.357 -8.740 1.00 54.25 306 ALA A N 1
ATOM 2338 C CA . ALA A 1 306 ? -21.427 5.979 -9.727 1.00 54.25 306 ALA A CA 1
ATOM 2339 C C . ALA A 1 306 ? -21.872 7.232 -10.509 1.00 54.25 306 ALA A C 1
ATOM 2341 O O . ALA A 1 306 ? -22.662 8.028 -10.011 1.00 54.25 306 ALA A O 1
ATOM 2342 N N . GLY A 1 307 ? -21.311 7.434 -11.704 1.00 53.28 307 GLY A N 1
ATOM 2343 C CA . GLY A 1 307 ? -21.529 8.624 -12.535 1.00 53.28 307 GLY A CA 1
ATOM 2344 C C . GLY A 1 307 ? -20.259 9.233 -13.136 1.00 53.28 307 GLY A C 1
ATOM 2345 O O . GLY A 1 307 ? -20.354 9.927 -14.145 1.00 53.28 307 GLY A O 1
ATOM 2346 N N . SER A 1 308 ? -19.076 8.937 -12.592 1.00 50.12 308 SER A N 1
ATOM 2347 C CA . SER A 1 308 ? -17.807 9.339 -13.203 1.00 50.12 308 SER A CA 1
ATOM 2348 C C . SER A 1 308 ? -17.455 8.348 -14.309 1.00 50.12 308 SER A C 1
ATOM 2350 O O . SER A 1 308 ? -16.952 7.256 -14.046 1.00 50.12 308 SER A O 1
ATOM 2352 N N . ALA A 1 309 ? -17.776 8.688 -15.558 1.00 44.12 309 ALA A N 1
ATOM 2353 C CA . ALA A 1 309 ? -17.318 7.905 -16.700 1.00 44.12 309 ALA A CA 1
ATOM 2354 C C . ALA A 1 309 ? -15.776 7.881 -16.706 1.00 44.12 309 ALA A C 1
ATOM 2356 O O . ALA A 1 309 ? -15.160 8.931 -16.505 1.00 44.12 309 ALA A O 1
ATOM 2357 N N . PRO A 1 310 ? -15.130 6.723 -16.926 1.00 46.06 310 PRO A N 1
ATOM 2358 C CA . PRO A 1 310 ? -13.679 6.678 -17.012 1.00 46.06 310 PRO A CA 1
ATOM 2359 C C . PRO A 1 310 ? -13.220 7.543 -18.190 1.00 46.06 310 PRO A C 1
ATOM 2361 O O . PRO A 1 310 ? -13.627 7.311 -19.332 1.00 46.06 310 PRO A O 1
ATOM 2364 N N . HIS A 1 311 ? -12.358 8.525 -17.916 1.00 41.84 311 HIS A N 1
ATOM 2365 C CA . HIS A 1 311 ? -11.641 9.261 -18.952 1.00 41.84 311 HIS A CA 1
ATOM 2366 C C . HIS A 1 311 ? -10.732 8.268 -19.686 1.00 41.84 311 HIS A C 1
ATOM 2368 O O . HIS A 1 311 ? -9.654 7.902 -19.212 1.00 41.84 311 HIS A O 1
ATOM 2374 N N . ARG A 1 312 ? -11.192 7.765 -20.834 1.00 36.97 312 ARG A N 1
ATOM 2375 C CA . ARG A 1 312 ? -10.328 7.019 -21.749 1.00 36.97 312 ARG A CA 1
ATOM 2376 C C . ARG A 1 312 ? -9.358 8.008 -22.395 1.00 36.97 312 ARG A C 1
ATOM 2378 O O . ARG A 1 312 ? -9.782 9.073 -22.840 1.00 36.97 312 ARG A O 1
ATOM 2385 N N . ALA A 1 313 ? -8.076 7.646 -22.373 1.00 36.97 313 ALA A N 1
ATOM 2386 C CA . ALA A 1 313 ? -7.055 8.268 -23.213 1.00 36.97 313 ALA A CA 1
ATOM 2387 C C . ALA A 1 313 ? -7.218 7.798 -24.661 1.00 36.97 313 ALA A C 1
ATOM 2389 O O . ALA A 1 313 ? -7.687 6.646 -24.834 1.00 36.97 313 ALA A O 1
#

Radius of gyration: 23.05 Å; chains: 1; bounding box: 46×73×50 Å

=== Feature glossary ===
The record interleaves many kinds of information about one protein. Here is each kind framed as the question it answers.

Q: What known structures does this most resemble?
A: Structural nearest neighbors (via Foldseek easy-search vs the PDB). Reported per hit: target PDB id, E-value, and alignment TM-score. A TM-score above ~0.5 is the conventional threshold for 'same fold'.

Q: Where is each backbone atom in 3D?
A: The mmCIF table is the protein's shape written out atom by atom. For each backbone N, Cα, C, and carbonyl O, it records an (x, y, z) coordinate triple in Å plus the residue type, chain letter, and residue number.

Q: What are the backbone torsion angles?
A: The φ/ψ torsion pair specifies the backbone conformation at each residue. φ rotates about the N–Cα bond, ψ about the Cα–C bond. Steric clashes forbid most of the (φ, ψ) plane — the allowed regions (α-helix basin, β-sheet basin, left-handed helix) are the Ramachandran-allowed regions.

Q: Which residues are buried vs exposed?
A: Solvent-accessible surface area (SASA) is the area in Å² traced out by the centre of a 1.4 Å probe sphere (a water molecule) rolled over the protein's van der Waals surface (Shrake–Rupley / Lee–Richards construction). Buried residues have near-zero SASA; fully exposed residues can exceed 200 Å². The total SASA scales roughly with the number of surface residues.

Q: How confident is the AlphaFold model at each residue?
A: pLDDT is the predicted lDDT-Cα score: AlphaFold's confidence that the local environment of each residue (all inter-atomic distances within 15 Å) is correctly placed. It is a per-residue number between 0 and 100, with higher meaning more reliable.

Q: What does the local fold look like, residue by residue?
A: 3Di is Foldseek's structural alphabet. Each residue is assigned one of twenty discrete states based on how its Cα sits relative to its spatial (not sequential) neighbors. Aligning 3Di strings finds structural homologs roughly as well as full 3D superposition, but orders of magnitude faster.

Q: How big and how compact is the whole molecule?
A: Radius of gyration (Rg) is the root-mean-square distance of Cα atoms from their centroid — a single number for overall size and compactness. A globular domain of N residues has Rg ≈ 2.2·N^0.38 Å; an extended or disordered chain has a much larger Rg. The Cα contact count is the number of residue pairs whose Cα atoms are within 8 Å and are more than four positions apart in sequence — a standard proxy for tertiary packing density. The bounding box is the smallest axis-aligned box enclosing all Cα atoms.

Q: Which residues are in helices, strands, or loops?
A: DSSP 8-state secondary structure assigns each residue one of H (α-helix), G (3₁₀-helix), I (π-helix), E (extended β-strand), B (isolated β-bridge), T (hydrogen-bonded turn), S (bend), or '-' (coil). The assignment is computed from backbone hydrogen-bond geometry via the Kabsch–Sander algorithm.

Q: How mobile is each atom in the crystal?
A: Crystallographic B-factors measure how much each atom's electron density is smeared out, in Å². They rise in mobile loops and surface residues and fall in the buried interior. In AlphaFold models this column is repurposed to hold pLDDT instead.

Q: What if only a Cα trace is available?
A: P-SEA three-state annotation labels each residue as helix, strand, or coil based purely on the geometry of the Cα trace. It serves as a fallback when the full backbone (and thus DSSP) is unavailable.

Q: What family and function is it annotated with?
A: Database cross-references. InterPro integrates a dozen domain/family signature databases into unified entries with residue-range hits. GO terms attach function/process/location labels with evidence codes. CATH codes position the fold in a four-level structural taxonomy. Organism is the NCBI-taxonomy species name.

Q: Are the domains correctly placed relative to each other?
A: Predicted Aligned Error (PAE) is an AlphaFold confidence matrix: entry (i, j) is the expected error in the position of residue j, in ångströms, when the prediction is superimposed on the true structure at residue i. Low PAE within a block of residues means that block is internally rigid and well-predicted; high PAE between two blocks means their relative placement is uncertain even if each block individually is confident.

Q: What do the diagnostic plots show?
A: Three diagnostic plots accompany the record. The Cα contact map visualizes the tertiary structure as a 2D adjacency matrix (8 Å cutoff, sequence-local contacts suppressed). The Ramachandran plot shows the distribution of backbone (φ, ψ) torsions, with points in the α and β basins reflecting secondary structure content. The PAE plot shows AlphaFold's inter-residue confidence as a color matrix.

Q: What is the amino-acid chain?
A: Primary structure: the covalent order of the twenty standard amino acids along the backbone. Two proteins with the same sequence will (almost always) fold to the same structure; two with 30% identity often share a fold but not the details.

Q: What do the rendered images show?
A: The six renders are orthographic views along the three Cartesian axes in both directions. Representation (cartoon, sticks, or surface) and color scheme (sequence-rainbow or by-chain) vary across proteins so the training set covers all the common visualization conventions.